Protein AF-0000000084942961 (afdb_homodimer)

Nearest PDB structures (foldseek):
  1xeb-assembly1_A  TM=9.587E-01  e=1.590E-13  Pseudomonas aeruginosa
  5z6n-assembly1_B  TM=9.560E-01  e=3.110E-13  Escherichia coli K-12
  5z6n-assembly1_A  TM=9.598E-01  e=5.066E-13  Escherichia coli K-12
  1xeb-assembly6_F  TM=9.352E-01  e=4.219E-13  Pseudomonas aeruginosa
  3efa-assembly1_A-2  TM=8.332E-01  e=1.877E-10  Lactiplantibacillus plantarum WCFS1

Structure (mmCIF, N/CA/C/O backbone):
data_AF-0000000084942961-model_v1
#
loop_
_entity.id
_entity.type
_entity.pdbx_description
1 polymer 'Acetyltransferase, GNAT family'
#
loop_
_atom_site.group_PDB
_atom_site.id
_atom_site.type_symbol
_atom_site.label_atom_id
_atom_site.label_alt_id
_atom_site.label_comp_id
_atom_site.label_asym_id
_atom_site.label_entity_id
_atom_site.label_seq_id
_atom_site.pdbx_PDB_ins_code
_atom_site.Cartn_x
_atom_site.Cartn_y
_atom_site.Cartn_z
_atom_site.occupancy
_atom_site.B_iso_or_equiv
_atom_site.auth_seq_id
_atom_site.auth_comp_id
_atom_site.auth_asym_id
_atom_site.auth_atom_id
_atom_site.pdbx_PDB_model_num
ATOM 1 N N . MET A 1 1 ? -17.281 -13.547 -5.18 1 91.69 1 MET A N 1
ATOM 2 C CA . MET A 1 1 ? -17.234 -13.281 -6.613 1 91.69 1 MET A CA 1
ATOM 3 C C . MET A 1 1 ? -15.789 -13.289 -7.109 1 91.69 1 MET A C 1
ATOM 5 O O . MET A 1 1 ? -14.898 -12.75 -6.449 1 91.69 1 MET A O 1
ATOM 9 N N . TRP A 1 2 ? -15.523 -13.953 -8.211 1 95.62 2 TRP A N 1
ATOM 10 C CA . TRP A 1 2 ? -14.188 -14.07 -8.797 1 95.62 2 TRP A CA 1
ATOM 11 C C . TRP A 1 2 ? -13.977 -13.031 -9.891 1 95.62 2 TRP A C 1
ATOM 13 O O . TRP A 1 2 ? -14.883 -12.75 -10.68 1 95.62 2 TRP A O 1
ATOM 23 N N . TYR A 1 3 ? -12.836 -12.531 -9.914 1 97.94 3 TYR A N 1
ATOM 24 C CA . TYR A 1 3 ? -12.477 -11.547 -10.93 1 97.94 3 TYR A CA 1
ATOM 25 C C . TYR A 1 3 ? -11.117 -11.867 -11.539 1 97.94 3 TYR A C 1
ATOM 27 O O . TYR A 1 3 ? -10.227 -12.367 -10.852 1 97.94 3 TYR A O 1
ATOM 35 N N . LEU A 1 4 ? -10.961 -11.672 -12.758 1 98.12 4 LEU A N 1
ATOM 36 C CA . LEU A 1 4 ? -9.719 -11.641 -13.516 1 98.12 4 LEU A CA 1
ATOM 37 C C . LEU A 1 4 ? -9.602 -10.352 -14.32 1 98.12 4 LEU A C 1
ATOM 39 O O . LEU A 1 4 ? -10.391 -10.109 -15.234 1 98.12 4 LEU A O 1
ATOM 43 N N . LYS A 1 5 ? -8.633 -9.539 -13.945 1 98.38 5 LYS A N 1
ATOM 44 C CA . LYS A 1 5 ? -8.547 -8.219 -14.578 1 98.38 5 LYS A CA 1
ATOM 45 C C . LYS A 1 5 ? -7.098 -7.828 -14.836 1 98.38 5 LYS A C 1
ATOM 47 O O . LYS A 1 5 ? -6.215 -8.133 -14.031 1 98.38 5 LYS A O 1
ATOM 52 N N . ASN A 1 6 ? -6.895 -7.18 -15.938 1 97.94 6 ASN A N 1
ATOM 53 C CA . ASN A 1 6 ? -5.629 -6.469 -16.094 1 97.94 6 ASN A CA 1
ATOM 54 C C . ASN A 1 6 ? -5.59 -5.199 -15.25 1 97.94 6 ASN A C 1
ATOM 56 O O . ASN A 1 6 ? -6.629 -4.711 -14.812 1 97.94 6 ASN A O 1
ATOM 60 N N . TYR A 1 7 ? -4.406 -4.699 -15.062 1 98.38 7 TYR A N 1
ATOM 61 C CA . TYR A 1 7 ? -4.227 -3.523 -14.219 1 98.38 7 TYR A CA 1
ATOM 62 C C . TYR A 1 7 ? -5.156 -2.396 -14.648 1 98.38 7 TYR A C 1
ATOM 64 O O . TYR A 1 7 ? -5.801 -1.76 -13.812 1 98.38 7 TYR A O 1
ATOM 72 N N . ASP A 1 8 ? -5.273 -2.135 -15.953 1 97.88 8 ASP A N 1
ATOM 73 C CA . ASP A 1 8 ? -6.055 -1.02 -16.484 1 97.88 8 ASP A CA 1
ATOM 74 C C . ASP A 1 8 ? -7.543 -1.217 -16.203 1 97.88 8 ASP A C 1
ATOM 76 O O . ASP A 1 8 ? -8.305 -0.249 -16.172 1 97.88 8 ASP A O 1
ATOM 80 N N . GLU A 1 9 ? -7.965 -2.453 -16 1 98.44 9 GLU A N 1
ATOM 81 C CA . GLU A 1 9 ? -9.375 -2.779 -15.789 1 98.44 9 GLU A CA 1
ATOM 82 C C . GLU A 1 9 ? -9.75 -2.648 -14.312 1 98.44 9 GLU A C 1
ATOM 84 O O . GLU A 1 9 ? -10.938 -2.627 -13.977 1 98.44 9 GLU A O 1
ATOM 89 N N . LEU A 1 10 ? -8.758 -2.65 -13.438 1 98.56 10 LEU A N 1
ATOM 90 C CA . LEU A 1 10 ? -9.047 -2.523 -12.016 1 98.56 10 LEU A CA 1
ATOM 91 C C . LEU A 1 10 ? -9.617 -1.147 -11.695 1 98.56 10 LEU A C 1
ATOM 93 O O . LEU A 1 10 ? -9.133 -0.134 -12.203 1 98.56 10 LEU A O 1
ATOM 97 N N . THR A 1 11 ? -10.617 -1.133 -10.953 1 97.81 11 THR A N 1
ATOM 98 C CA . THR A 1 11 ? -11.102 0.129 -10.406 1 97.81 11 THR A CA 1
ATOM 99 C C . THR A 1 11 ? -10.234 0.59 -9.242 1 97.81 11 THR A C 1
ATOM 101 O O . THR A 1 11 ? -9.438 -0.185 -8.711 1 97.81 11 THR A O 1
ATOM 104 N N . LYS A 1 12 ? -10.359 1.797 -8.859 1 98 12 LYS A N 1
ATOM 105 C CA . LYS A 1 12 ? -9.656 2.33 -7.691 1 98 12 LYS A CA 1
ATOM 106 C C . LYS A 1 12 ? -9.984 1.525 -6.438 1 98 12 LYS A C 1
ATOM 108 O O . LYS A 1 12 ? -9.094 1.173 -5.668 1 98 12 LYS A O 1
ATOM 113 N N . GLU A 1 13 ? -11.258 1.204 -6.27 1 97.25 13 GLU A N 1
ATOM 114 C CA . GLU A 1 13 ? -11.695 0.464 -5.086 1 97.25 13 GLU A CA 1
ATOM 115 C C . GLU A 1 13 ? -11.078 -0.933 -5.055 1 97.25 13 GLU A C 1
ATOM 117 O O . GLU A 1 13 ? -10.695 -1.423 -3.99 1 97.25 13 GLU A O 1
ATOM 122 N N . GLU A 1 14 ? -10.977 -1.496 -6.16 1 98 14 GLU A N 1
ATOM 123 C CA . GLU A 1 14 ? -10.43 -2.846 -6.242 1 98 14 GLU A CA 1
ATOM 124 C C . GLU A 1 14 ? -8.938 -2.852 -5.926 1 98 14 GLU A C 1
ATOM 126 O O . GLU A 1 14 ? -8.461 -3.688 -5.156 1 98 14 GLU A O 1
ATOM 131 N N . ILE A 1 15 ? -8.188 -1.927 -6.527 1 98.38 15 ILE A N 1
ATOM 132 C CA . ILE A 1 15 ? -6.746 -1.935 -6.324 1 98.38 15 ILE A CA 1
ATOM 133 C C . ILE A 1 15 ? -6.426 -1.533 -4.887 1 98.38 15 ILE A C 1
ATOM 135 O O . ILE A 1 15 ? -5.477 -2.045 -4.289 1 98.38 15 ILE A O 1
ATOM 139 N N . VAL A 1 16 ? -7.203 -0.687 -4.301 1 98.31 16 VAL A N 1
ATOM 140 C CA . VAL A 1 16 ? -7.02 -0.312 -2.9 1 98.31 16 VAL A CA 1
ATOM 141 C C . VAL A 1 16 ? -7.266 -1.522 -2.004 1 98.31 16 VAL A C 1
ATOM 143 O O . VAL A 1 16 ? -6.5 -1.779 -1.071 1 98.31 16 VAL A O 1
ATOM 146 N N . ALA A 1 17 ? -8.336 -2.246 -2.277 1 98.12 17 ALA A N 1
ATOM 147 C CA . ALA A 1 17 ? -8.633 -3.449 -1.507 1 98.12 17 ALA A CA 1
ATOM 148 C C . ALA A 1 17 ? -7.512 -4.473 -1.631 1 98.12 17 ALA A C 1
ATOM 150 O O . ALA A 1 17 ? -7.137 -5.117 -0.646 1 98.12 17 ALA A O 1
ATOM 151 N N . ILE A 1 18 ? -7 -4.613 -2.811 1 98.62 18 ILE A N 1
ATOM 152 C CA . ILE A 1 18 ? -5.914 -5.551 -3.074 1 98.62 18 ILE A CA 1
ATOM 153 C C . ILE A 1 18 ? -4.672 -5.137 -2.295 1 98.62 18 ILE A C 1
ATOM 155 O O . ILE A 1 18 ? -4.055 -5.957 -1.611 1 98.62 18 ILE A O 1
ATOM 159 N N . TYR A 1 19 ? -4.309 -3.877 -2.348 1 98.62 19 TYR A N 1
ATOM 160 C CA . TYR A 1 19 ? -3.125 -3.385 -1.654 1 98.62 19 TYR A CA 1
ATOM 161 C C . TYR A 1 19 ? -3.291 -3.5 -0.144 1 98.62 19 TYR A C 1
ATOM 163 O O . TYR A 1 19 ? -2.338 -3.828 0.569 1 98.62 19 TYR A O 1
ATOM 171 N N . LYS A 1 20 ? -4.492 -3.186 0.345 1 98.12 20 LYS A N 1
ATOM 172 C CA . LYS A 1 20 ? -4.762 -3.359 1.769 1 98.12 20 LYS A CA 1
ATOM 173 C C . LYS A 1 20 ? -4.512 -4.801 2.205 1 98.12 20 LYS A C 1
ATOM 175 O O . LYS A 1 20 ? -3.865 -5.039 3.227 1 98.12 20 LYS A O 1
ATOM 180 N N . ALA A 1 21 ? -4.984 -5.73 1.468 1 98.19 21 ALA A N 1
ATOM 181 C CA . ALA A 1 21 ? -4.812 -7.148 1.77 1 98.19 21 ALA A CA 1
ATOM 182 C C . ALA A 1 21 ? -3.344 -7.551 1.69 1 98.19 21 ALA A C 1
ATOM 184 O O . ALA A 1 21 ? -2.855 -8.312 2.527 1 98.19 21 ALA A O 1
ATOM 185 N N . ARG A 1 22 ? -2.643 -7.078 0.674 1 98.44 22 ARG A N 1
ATOM 186 C CA . ARG A 1 22 ? -1.236 -7.43 0.496 1 98.44 22 ARG A CA 1
ATOM 187 C C . ARG A 1 22 ? -0.389 -6.891 1.645 1 98.44 22 ARG A C 1
ATOM 189 O O . ARG A 1 22 ? 0.502 -7.582 2.141 1 98.44 22 ARG A O 1
ATOM 196 N N . ILE A 1 23 ? -0.647 -5.648 2.025 1 98.38 23 ILE A N 1
ATOM 197 C CA . ILE A 1 23 ? 0.089 -5.078 3.148 1 98.38 23 ILE A CA 1
ATOM 198 C C . ILE A 1 23 ? -0.189 -5.883 4.414 1 98.38 23 ILE A C 1
ATOM 200 O O . ILE A 1 23 ? 0.729 -6.184 5.18 1 98.38 23 ILE A O 1
ATOM 204 N N . GLU A 1 24 ? -1.408 -6.195 4.66 1 97.88 24 GLU A N 1
ATOM 205 C CA . GLU A 1 24 ? -1.793 -6.961 5.84 1 97.88 24 GLU A CA 1
ATOM 206 C C . GLU A 1 24 ? -1.066 -8.305 5.891 1 97.88 24 GLU A C 1
ATOM 208 O O . GLU A 1 24 ? -0.589 -8.719 6.949 1 97.88 24 GLU A O 1
ATOM 213 N N . ILE A 1 25 ? -0.946 -8.945 4.797 1 96.94 25 ILE A N 1
ATOM 214 C CA . ILE A 1 25 ? -0.44 -10.312 4.766 1 96.94 25 ILE A CA 1
ATOM 215 C C . ILE A 1 25 ? 1.082 -10.297 4.648 1 96.94 25 ILE A C 1
ATOM 217 O O . ILE A 1 25 ? 1.778 -10.961 5.422 1 96.94 25 ILE A O 1
ATOM 221 N N . PHE A 1 26 ? 1.647 -9.516 3.713 1 95.88 26 PHE A N 1
ATOM 222 C CA . PHE A 1 26 ? 3.053 -9.648 3.348 1 95.88 26 PHE A CA 1
ATOM 223 C C . PHE A 1 26 ? 3.922 -8.727 4.199 1 95.88 26 PHE A C 1
ATOM 225 O O . PHE A 1 26 ? 5.102 -9.008 4.422 1 95.88 26 PHE A O 1
ATOM 232 N N . ILE A 1 27 ? 3.387 -7.637 4.707 1 97.06 27 ILE A N 1
ATOM 233 C CA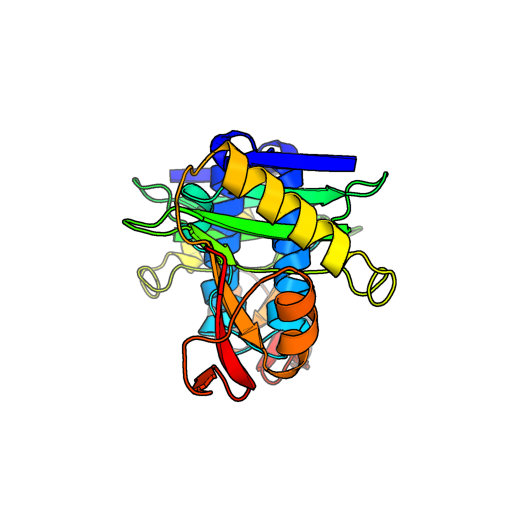 . ILE A 1 27 ? 4.156 -6.715 5.535 1 97.06 27 ILE A CA 1
ATOM 234 C C . ILE A 1 27 ? 3.871 -6.988 7.012 1 97.06 27 ILE A C 1
ATOM 236 O O . ILE A 1 27 ? 4.746 -7.465 7.738 1 97.06 27 ILE A O 1
ATOM 240 N N . VAL A 1 28 ? 2.58 -6.883 7.402 1 97.12 28 VAL A N 1
ATOM 241 C CA . VAL A 1 28 ? 2.211 -7.023 8.805 1 97.12 28 VAL A CA 1
ATOM 242 C C . VAL A 1 28 ? 2.279 -8.492 9.211 1 97.12 28 VAL A C 1
ATOM 244 O O . VAL A 1 28 ? 2.965 -8.844 10.172 1 97.12 28 VAL A O 1
ATOM 247 N N . GLY A 1 29 ? 1.612 -9.289 8.484 1 95.62 29 GLY A N 1
ATOM 248 C CA . GLY A 1 29 ? 1.505 -10.703 8.82 1 95.62 29 GLY A CA 1
ATOM 249 C C . GLY A 1 29 ? 2.84 -11.422 8.812 1 95.62 29 GLY A C 1
ATOM 250 O O . GLY A 1 29 ? 3.078 -12.312 9.625 1 95.62 29 GLY A O 1
ATOM 251 N N . GLN A 1 30 ? 3.779 -11.055 7.902 1 92.88 30 GLN A N 1
ATOM 252 C CA . GLN A 1 30 ? 5.07 -11.719 7.754 1 92.88 30 GLN A CA 1
ATOM 253 C C . GLN A 1 30 ? 6.168 -10.953 8.492 1 92.88 30 GLN A C 1
ATOM 255 O O . GLN A 1 30 ? 7.324 -11.383 8.508 1 92.88 30 GLN A O 1
ATOM 260 N N . ASP A 1 31 ? 5.785 -9.828 9.094 1 94.31 31 ASP A N 1
ATOM 261 C CA . ASP A 1 31 ? 6.711 -8.992 9.859 1 94.31 31 ASP A CA 1
ATOM 262 C C . ASP A 1 31 ? 7.906 -8.578 9.008 1 94.31 31 ASP A C 1
ATOM 264 O O . ASP A 1 31 ? 9.055 -8.781 9.398 1 94.31 31 ASP A O 1
ATOM 268 N N . LEU A 1 32 ? 7.629 -8.086 7.797 1 94.81 32 LEU A N 1
ATOM 269 C CA . LEU A 1 32 ? 8.633 -7.59 6.859 1 94.81 32 LEU A CA 1
ATOM 270 C C . LEU A 1 32 ? 8.383 -6.125 6.516 1 94.81 32 LEU A C 1
ATOM 272 O O . LEU A 1 32 ? 7.328 -5.578 6.848 1 94.81 32 LEU A O 1
ATOM 276 N N . ASN A 1 33 ? 9.297 -5.398 5.93 1 96 33 ASN A N 1
ATOM 277 C CA . ASN A 1 33 ? 9.148 -3.98 5.625 1 96 33 ASN A CA 1
ATOM 278 C C . ASN A 1 33 ? 9.805 -3.617 4.293 1 96 33 ASN A C 1
ATOM 280 O O . ASN A 1 33 ? 10.57 -2.658 4.215 1 96 33 ASN A O 1
ATOM 284 N N . TYR A 1 34 ? 9.492 -4.191 3.33 1 95.69 34 TYR A N 1
ATOM 285 C CA . TYR A 1 34 ? 10.023 -3.922 1.998 1 95.69 34 TYR A CA 1
ATOM 286 C C . TYR A 1 34 ? 9.008 -3.154 1.156 1 95.69 34 TYR A C 1
ATOM 288 O O . TYR A 1 34 ? 7.875 -2.939 1.583 1 95.69 34 TYR A O 1
ATOM 296 N N . GLN A 1 35 ? 9.469 -2.678 0.083 1 97.56 35 GLN A N 1
ATOM 297 C CA . GLN A 1 35 ? 8.609 -1.92 -0.821 1 97.56 35 GLN A CA 1
ATOM 298 C C . GLN A 1 35 ? 7.551 -2.818 -1.453 1 97.56 35 GLN A C 1
ATOM 300 O O . GLN A 1 35 ? 7.77 -3.389 -2.523 1 97.56 35 GLN A O 1
ATOM 305 N N . GLU A 1 36 ? 6.555 -2.773 -0.707 1 96.44 36 GLU A N 1
ATOM 306 C CA . GLU A 1 36 ? 5.383 -3.4 -1.314 1 96.44 36 GLU A CA 1
ATOM 307 C C . GLU A 1 36 ? 4.719 -2.469 -2.324 1 96.44 36 GLU A C 1
ATOM 309 O O . GLU A 1 36 ? 4.965 -1.262 -2.316 1 96.44 36 GLU A O 1
ATOM 314 N N . ILE A 1 37 ? 3.941 -2.762 -3.338 1 96.75 37 ILE A N 1
ATOM 315 C CA . ILE A 1 37 ? 3.35 -2.072 -4.48 1 96.75 37 ILE A CA 1
ATOM 316 C C . ILE A 1 37 ? 4.438 -1.734 -5.5 1 96.75 37 ILE A C 1
ATOM 318 O O . ILE A 1 37 ? 5.293 -0.886 -5.242 1 96.75 37 ILE A O 1
ATOM 322 N N . ASP A 1 38 ? 4.496 -2.344 -6.484 1 96.19 38 ASP A N 1
ATOM 323 C CA . ASP A 1 38 ? 5.535 -2.168 -7.496 1 96.19 38 ASP A CA 1
ATOM 324 C C . ASP A 1 38 ? 4.934 -2.127 -8.898 1 96.19 38 ASP A C 1
ATOM 326 O O . ASP A 1 38 ? 3.725 -2.301 -9.07 1 96.19 38 ASP A O 1
ATOM 330 N N . ASP A 1 39 ? 5.734 -1.85 -9.828 1 95.88 39 ASP A N 1
ATOM 331 C CA . ASP A 1 39 ? 5.246 -1.628 -11.18 1 95.88 39 ASP A CA 1
ATOM 332 C C . ASP A 1 39 ? 4.93 -2.951 -11.875 1 95.88 39 ASP A C 1
ATOM 334 O O . ASP A 1 39 ? 4.348 -2.965 -12.961 1 95.88 39 ASP A O 1
ATOM 338 N N . THR A 1 40 ? 5.297 -4.105 -11.258 1 97.56 40 THR A N 1
ATOM 339 C CA . THR A 1 40 ? 4.902 -5.402 -11.797 1 97.56 40 THR A CA 1
ATOM 340 C C . THR A 1 40 ? 3.383 -5.516 -11.875 1 97.56 40 THR A C 1
ATOM 342 O O . THR A 1 40 ? 2.854 -6.227 -12.734 1 97.56 40 THR A O 1
ATOM 345 N N . ASP A 1 41 ? 2.715 -4.793 -11.016 1 98.19 41 ASP A N 1
ATOM 346 C CA . ASP A 1 41 ? 1.255 -4.793 -11.016 1 98.19 41 ASP A CA 1
ATOM 347 C C . ASP A 1 41 ? 0.705 -4.355 -12.367 1 98.19 41 ASP A C 1
ATOM 349 O O . ASP A 1 41 ? -0.329 -4.855 -12.812 1 98.19 41 ASP A O 1
ATOM 353 N N . LYS A 1 42 ? 1.423 -3.445 -13.023 1 97.75 42 LYS A N 1
ATOM 354 C CA . LYS A 1 42 ? 0.938 -2.865 -14.273 1 97.75 42 LYS A CA 1
ATOM 355 C C . LYS A 1 42 ? 1.011 -3.877 -15.414 1 97.75 42 LYS A C 1
ATOM 357 O O . LYS A 1 42 ? 0.298 -3.748 -16.422 1 97.75 42 LYS A O 1
ATOM 362 N N . LYS A 1 43 ? 1.844 -4.875 -15.336 1 97.19 43 LYS A N 1
ATOM 363 C CA . LYS A 1 43 ? 2.006 -5.859 -16.406 1 97.19 43 LYS A CA 1
ATOM 364 C C . LYS A 1 43 ? 1.357 -7.188 -16.031 1 97.19 43 LYS A C 1
ATOM 366 O O . LYS A 1 43 ? 1.426 -8.156 -16.781 1 97.19 43 LYS A O 1
ATOM 371 N N . SER A 1 44 ? 0.772 -7.242 -14.859 1 98 44 SER A N 1
ATOM 372 C CA . SER A 1 44 ? 0.208 -8.484 -14.344 1 98 44 SER A CA 1
ATOM 373 C C . SER A 1 44 ? -1.286 -8.578 -14.641 1 98 44 SER A C 1
ATOM 375 O O . SER A 1 44 ? -1.955 -7.555 -14.805 1 98 44 SER A O 1
ATOM 377 N N . ARG A 1 45 ? -1.722 -9.773 -14.734 1 97.62 45 ARG A N 1
ATOM 378 C CA . ARG A 1 45 ? -3.143 -10.039 -14.539 1 97.62 45 ARG A CA 1
ATOM 379 C C . ARG A 1 45 ? -3.445 -10.336 -13.07 1 97.62 45 ARG A C 1
ATOM 381 O O . ARG A 1 45 ? -2.664 -11.008 -12.391 1 97.62 45 ARG A O 1
ATOM 388 N N . HIS A 1 46 ? -4.5 -9.82 -12.609 1 98.75 46 HIS A N 1
ATOM 389 C CA . HIS A 1 46 ? -4.891 -9.945 -11.211 1 98.75 46 HIS A CA 1
ATOM 390 C C . HIS A 1 46 ? -6.098 -10.859 -11.055 1 98.75 46 HIS A C 1
ATOM 392 O O . HIS A 1 46 ? -7.168 -10.578 -11.602 1 98.75 46 HIS A O 1
ATOM 398 N N . LEU A 1 47 ? -5.922 -11.953 -10.422 1 98.69 47 LEU A N 1
ATOM 399 C CA . LEU A 1 47 ? -6.977 -12.898 -10.078 1 98.69 47 LEU A CA 1
ATOM 400 C C . LEU A 1 47 ? -7.352 -12.789 -8.609 1 98.69 47 LEU A C 1
ATOM 402 O O . LEU A 1 47 ? -6.492 -12.914 -7.73 1 98.69 47 LEU A O 1
ATOM 406 N N . PHE A 1 48 ? -8.609 -12.461 -8.359 1 98.75 48 PHE A N 1
ATOM 407 C CA . PHE A 1 48 ? -8.969 -12.266 -6.961 1 98.75 48 PHE A CA 1
ATOM 408 C C . PHE A 1 48 ? -10.445 -12.57 -6.734 1 98.75 48 PHE A C 1
ATOM 410 O O . PHE A 1 48 ? -11.234 -12.594 -7.684 1 98.75 48 PHE A O 1
ATOM 417 N N . GLU A 1 49 ? -10.695 -12.961 -5.539 1 98.31 49 GLU A N 1
ATOM 418 C CA . GLU A 1 49 ? -12.047 -13.172 -5.027 1 98.31 49 GLU A CA 1
ATOM 419 C C . GLU A 1 49 ? -12.406 -12.133 -3.975 1 98.31 49 GLU A C 1
ATOM 421 O O . GLU A 1 49 ? -11.602 -11.828 -3.09 1 98.31 49 GLU A O 1
ATOM 426 N N . MET A 1 50 ? -13.562 -11.562 -4.094 1 97.88 50 MET A N 1
ATOM 427 C CA . MET A 1 50 ? -14.039 -10.602 -3.102 1 97.88 50 MET A CA 1
ATOM 428 C C . MET A 1 50 ? -15.375 -11.039 -2.518 1 97.88 50 MET A C 1
ATOM 430 O O . MET A 1 50 ? -16.156 -11.719 -3.186 1 97.88 50 MET A O 1
ATOM 434 N N . ASN A 1 51 ? -15.578 -10.656 -1.293 1 96.88 51 ASN A N 1
ATOM 435 C CA . ASN A 1 51 ? -16.875 -10.914 -0.686 1 96.88 51 ASN A CA 1
ATOM 436 C C . ASN A 1 51 ? -17.875 -9.805 -1.001 1 96.88 51 ASN A C 1
ATOM 438 O O . ASN A 1 51 ? -17.594 -8.922 -1.816 1 96.88 51 ASN A O 1
ATOM 442 N N . ASP A 1 52 ? -19 -9.789 -0.321 1 94.44 52 ASP A N 1
ATOM 443 C CA . ASP A 1 52 ? -20.125 -8.914 -0.663 1 94.44 52 ASP A CA 1
ATOM 444 C C . ASP A 1 52 ? -19.828 -7.469 -0.251 1 94.44 52 ASP A C 1
ATOM 446 O O . ASP A 1 52 ? -20.453 -6.539 -0.762 1 94.44 52 ASP A O 1
ATOM 450 N N . VAL A 1 53 ? -18.906 -7.289 0.634 1 92.69 53 VAL A N 1
ATOM 451 C CA . VAL A 1 53 ? -18.609 -5.938 1.086 1 92.69 53 VAL A CA 1
ATOM 452 C C . VAL A 1 53 ? -17.281 -5.473 0.485 1 92.69 53 VAL A C 1
ATOM 454 O O . VAL A 1 53 ? -16.594 -4.621 1.055 1 92.69 53 VAL A O 1
ATOM 457 N N . HIS A 1 54 ? -16.781 -6.195 -0.537 1 92.44 54 HIS A N 1
ATOM 458 C CA . HIS A 1 54 ? -15.656 -5.805 -1.374 1 92.44 54 HIS A CA 1
ATOM 459 C C . HIS A 1 54 ? -14.336 -5.957 -0.626 1 92.44 54 HIS A C 1
ATOM 461 O O . HIS A 1 54 ? -13.438 -5.125 -0.767 1 92.44 54 HIS A O 1
ATOM 467 N N . GLU A 1 55 ? -14.312 -6.859 0.227 1 95.88 55 GLU A N 1
ATOM 468 C CA . GLU A 1 55 ? -13.047 -7.273 0.828 1 95.88 55 GLU A CA 1
ATOM 469 C C . GLU A 1 55 ? -12.414 -8.422 0.053 1 95.88 55 GLU A C 1
ATOM 471 O O . GLU A 1 55 ? -13.117 -9.328 -0.404 1 95.88 55 GLU A O 1
ATOM 476 N N . VAL A 1 56 ? -11.188 -8.398 -0.047 1 98.25 56 VAL A N 1
ATOM 477 C CA . VAL A 1 56 ? -10.477 -9.43 -0.789 1 98.25 56 VAL A CA 1
ATOM 478 C C . VAL A 1 56 ? -10.414 -10.711 0.045 1 98.25 56 VAL A C 1
ATOM 480 O O . VAL A 1 56 ? -9.93 -10.695 1.18 1 98.25 56 VAL A O 1
ATOM 483 N N . ILE A 1 57 ? -10.891 -11.766 -0.484 1 98.25 57 ILE A N 1
ATOM 484 C CA . ILE A 1 57 ? -10.828 -13.078 0.138 1 98.25 57 ILE A CA 1
ATOM 485 C C . ILE A 1 57 ? -9.539 -13.781 -0.263 1 98.25 57 ILE A C 1
ATOM 487 O O . ILE A 1 57 ? -8.844 -14.352 0.583 1 98.25 57 ILE A O 1
ATOM 491 N N . SER A 1 58 ? -9.211 -13.727 -1.491 1 98.69 58 SER A N 1
ATOM 492 C CA . SER A 1 58 ? -7.992 -14.32 -2.041 1 98.69 58 SER A CA 1
ATOM 493 C C . SER A 1 58 ? -7.5 -13.547 -3.256 1 98.69 58 SER A C 1
ATOM 495 O O . SER A 1 58 ? -8.266 -12.812 -3.887 1 98.69 58 SER A O 1
ATOM 497 N N . TYR A 1 59 ? -6.281 -13.648 -3.49 1 98.81 59 TYR A N 1
ATOM 498 C CA . TYR A 1 59 ? -5.672 -12.844 -4.543 1 98.81 59 TYR A CA 1
ATOM 499 C C . TYR A 1 59 ? -4.359 -13.461 -5.012 1 98.81 59 TYR A C 1
ATOM 501 O O . TYR A 1 59 ? -3.646 -14.086 -4.227 1 98.81 59 TYR A O 1
ATOM 509 N N . LEU A 1 60 ? -3.992 -13.32 -6.289 1 98.56 60 LEU A N 1
ATOM 510 C CA . LEU A 1 60 ? -2.635 -13.523 -6.781 1 98.56 60 LEU A CA 1
ATOM 511 C C . LEU A 1 60 ? -2.406 -12.75 -8.078 1 98.56 60 LEU A C 1
ATOM 513 O O . LEU A 1 60 ? -3.363 -12.32 -8.727 1 98.56 60 LEU A O 1
ATOM 517 N N . ARG A 1 61 ? -1.163 -12.516 -8.438 1 98.5 61 ARG A N 1
ATOM 518 C CA . ARG A 1 61 ? -0.754 -11.953 -9.727 1 98.5 61 ARG A CA 1
ATOM 519 C C . ARG A 1 61 ? -0.362 -13.062 -10.703 1 98.5 61 ARG A C 1
ATOM 521 O O . ARG A 1 61 ? 0.286 -14.031 -10.32 1 98.5 61 ARG A O 1
ATOM 528 N N . ILE A 1 62 ? -0.789 -12.938 -11.859 1 97.94 62 ILE A N 1
ATOM 529 C CA . ILE A 1 62 ? -0.268 -13.688 -13 1 97.94 62 ILE A CA 1
ATOM 530 C C . ILE A 1 62 ? 0.641 -12.789 -13.836 1 97.94 62 ILE A C 1
ATOM 532 O O . ILE A 1 62 ? 0.168 -11.867 -14.5 1 97.94 62 ILE A O 1
ATOM 536 N N . ILE A 1 63 ? 1.93 -13.055 -13.805 1 97.75 63 ILE A N 1
ATOM 537 C CA . ILE A 1 63 ? 2.938 -12.172 -14.383 1 97.75 63 ILE A CA 1
ATOM 538 C C . ILE A 1 63 ? 3.527 -12.812 -15.641 1 97.75 63 ILE A C 1
ATOM 540 O O . ILE A 1 63 ? 4.273 -13.789 -15.547 1 97.75 63 ILE A O 1
ATOM 544 N N . PRO A 1 64 ? 3.199 -12.25 -16.766 1 95.69 64 PRO A N 1
ATOM 545 C CA . PRO A 1 64 ? 3.834 -12.766 -17.984 1 95.69 64 PRO A CA 1
ATOM 546 C C . PRO A 1 64 ? 5.32 -12.438 -18.062 1 95.69 64 PRO A C 1
ATOM 548 O O . PRO A 1 64 ? 5.711 -11.289 -17.828 1 95.69 64 PRO A O 1
ATOM 551 N N . GLU A 1 65 ? 6.066 -13.406 -18.266 1 93.69 65 GLU A N 1
ATOM 552 C CA . GLU A 1 65 ? 7.496 -13.25 -18.516 1 93.69 65 GLU A CA 1
ATOM 553 C C . GLU A 1 65 ? 7.867 -13.742 -19.906 1 93.69 65 GLU A C 1
ATOM 555 O O . GLU A 1 65 ? 6.988 -14.039 -20.719 1 93.69 65 GLU A O 1
ATOM 560 N N . LYS A 1 66 ? 9.156 -13.633 -20.297 1 87.81 66 LYS A N 1
ATOM 561 C CA . LYS A 1 66 ? 9.594 -13.961 -21.656 1 87.81 66 LYS A CA 1
ATOM 562 C C . LYS A 1 66 ? 9.234 -15.398 -22.016 1 87.81 66 LYS A C 1
ATOM 564 O O . LYS A 1 66 ? 8.594 -15.641 -23.047 1 87.81 66 LYS A O 1
ATOM 569 N N . ASP A 1 67 ? 9.531 -16.406 -21.234 1 88.25 67 ASP A N 1
ATOM 570 C CA . ASP A 1 67 ? 9.352 -17.797 -21.609 1 88.25 67 ASP A CA 1
ATOM 571 C C . ASP A 1 67 ? 8.516 -18.547 -20.578 1 88.25 67 ASP A C 1
ATOM 573 O O . ASP A 1 67 ? 8.453 -19.781 -20.594 1 88.25 67 ASP A O 1
ATOM 577 N N . LYS A 1 68 ? 7.898 -17.734 -19.719 1 95.31 68 LYS A N 1
ATOM 578 C CA . LYS A 1 68 ? 7.102 -18.375 -18.688 1 95.31 68 LYS A CA 1
ATOM 579 C C . LYS A 1 68 ? 6.102 -17.391 -18.078 1 95.31 68 LYS A C 1
ATOM 581 O O . LYS A 1 68 ? 6.086 -16.219 -18.422 1 95.31 68 LYS A O 1
ATOM 586 N N . VAL A 1 69 ? 5.27 -17.906 -17.312 1 96.62 69 VAL A N 1
ATOM 587 C CA . VAL A 1 69 ? 4.336 -17.125 -16.5 1 96.62 69 VAL A CA 1
ATOM 588 C C . VAL A 1 69 ? 4.59 -17.406 -15.023 1 96.62 69 VAL A C 1
ATOM 590 O O . VAL A 1 69 ? 4.789 -18.547 -14.617 1 96.62 69 VAL A O 1
ATOM 593 N N . ARG A 1 70 ? 4.633 -16.375 -14.258 1 97.12 70 ARG A N 1
ATOM 594 C CA . ARG A 1 70 ? 4.906 -16.5 -12.836 1 97.12 70 ARG A CA 1
ATOM 595 C C . ARG A 1 70 ? 3.697 -16.094 -12 1 97.12 70 ARG A C 1
ATOM 597 O O . ARG A 1 70 ? 3.061 -15.078 -12.281 1 97.12 70 ARG A O 1
ATOM 604 N N . LEU A 1 71 ? 3.371 -16.953 -11.086 1 97.44 71 LEU A N 1
ATOM 605 C CA . LEU A 1 71 ? 2.373 -16.594 -10.086 1 97.44 71 LEU A CA 1
ATOM 606 C C . LEU A 1 71 ? 3.029 -15.938 -8.883 1 97.44 71 LEU A C 1
ATOM 608 O O . LEU A 1 71 ? 4.055 -16.422 -8.391 1 97.44 71 LEU A O 1
ATOM 612 N N . GLY A 1 72 ? 2.498 -14.812 -8.516 1 96.94 72 GLY A N 1
ATOM 613 C CA . GLY A 1 72 ? 3.078 -14.109 -7.383 1 96.94 72 GLY A CA 1
ATOM 614 C C . GLY A 1 72 ? 2.039 -13.461 -6.484 1 96.94 72 GLY A C 1
ATOM 615 O O . GLY A 1 72 ? 0.872 -13.344 -6.863 1 96.94 72 GLY A O 1
ATOM 616 N N . ARG A 1 73 ? 2.525 -13.164 -5.25 1 97.5 73 ARG A N 1
ATOM 617 C CA . ARG A 1 73 ? 1.71 -12.477 -4.25 1 97.5 73 ARG A CA 1
ATOM 618 C C . ARG A 1 73 ? 0.429 -13.258 -3.963 1 97.5 73 ARG A C 1
ATOM 620 O O . ARG A 1 73 ? -0.663 -12.688 -3.963 1 97.5 73 ARG A O 1
ATOM 627 N N . VAL A 1 74 ? 0.611 -14.523 -3.871 1 97.19 74 VAL A N 1
ATOM 628 C CA . VAL A 1 74 ? -0.514 -15.391 -3.547 1 97.19 74 VAL A CA 1
ATOM 629 C C . VAL A 1 74 ? -0.924 -15.188 -2.09 1 97.19 74 VAL A C 1
ATOM 631 O O . VAL A 1 74 ? -0.12 -15.391 -1.178 1 97.19 74 VAL A O 1
ATOM 634 N N . LEU A 1 75 ? -2.215 -14.789 -1.915 1 97.5 75 LEU A N 1
ATOM 635 C CA . LEU A 1 75 ? -2.629 -14.57 -0.533 1 97.5 75 LEU A CA 1
ATOM 636 C C . LEU A 1 75 ? -4.078 -15 -0.323 1 97.5 75 LEU A C 1
ATOM 638 O O . LEU A 1 75 ? -4.867 -15.016 -1.271 1 97.5 75 LEU A O 1
ATOM 642 N N . ILE A 1 76 ? -4.344 -15.43 0.836 1 97.44 76 ILE A N 1
ATOM 643 C CA . ILE A 1 76 ? -5.684 -15.688 1.355 1 97.44 76 ILE A CA 1
ATOM 644 C C . ILE A 1 76 ? -5.902 -14.891 2.637 1 97.44 76 ILE A C 1
ATOM 646 O O . ILE A 1 76 ? -5.082 -14.945 3.559 1 97.44 76 ILE A O 1
ATOM 650 N N . ASP A 1 77 ? -6.977 -14.125 2.637 1 97.19 77 ASP A N 1
ATOM 651 C CA . ASP A 1 77 ? -7.324 -13.398 3.857 1 97.19 77 ASP A CA 1
ATOM 652 C C . ASP A 1 77 ? -7.32 -14.328 5.066 1 97.19 77 ASP A C 1
ATOM 654 O O . ASP A 1 77 ? -7.805 -15.461 4.988 1 97.19 77 ASP A O 1
ATOM 658 N N . LYS A 1 78 ? -6.848 -13.844 6.152 1 95.25 78 LYS A N 1
ATOM 659 C CA . LYS A 1 78 ? -6.668 -14.641 7.363 1 95.25 78 LYS A CA 1
ATOM 660 C C . LYS A 1 78 ? -7.984 -15.281 7.801 1 95.25 78 LYS A C 1
ATOM 662 O O . LYS A 1 78 ? -8.008 -16.422 8.25 1 95.25 78 LYS A O 1
ATOM 667 N N . ARG A 1 79 ? -9.102 -14.555 7.617 1 95.44 79 ARG A N 1
ATOM 668 C CA . ARG A 1 79 ? -10.422 -15.016 8.039 1 95.44 79 ARG A CA 1
ATOM 669 C C . ARG A 1 79 ? -10.875 -16.219 7.203 1 95.44 79 ARG A C 1
ATOM 671 O O . ARG A 1 79 ? -11.797 -16.938 7.594 1 95.44 79 ARG A O 1
ATOM 678 N N . TYR A 1 80 ? -10.188 -16.438 6.145 1 95.5 80 TYR A N 1
ATOM 679 C CA . TYR A 1 80 ? -10.648 -17.453 5.207 1 95.5 80 TYR A CA 1
ATOM 680 C C . TYR A 1 80 ? -9.594 -18.531 5.016 1 95.5 80 TYR A C 1
ATOM 682 O O . TYR A 1 80 ? -9.711 -19.375 4.121 1 95.5 80 TYR A O 1
ATOM 690 N N . GLN A 1 81 ? -8.531 -18.5 5.781 1 93.44 81 GLN A N 1
ATOM 691 C CA . GLN A 1 81 ? -7.48 -19.5 5.68 1 93.44 81 GLN A CA 1
ATOM 692 C C . GLN A 1 81 ? -7.93 -20.828 6.266 1 93.44 81 GLN A C 1
ATOM 694 O O . GLN A 1 81 ? -8.773 -20.875 7.168 1 93.44 81 GLN A O 1
ATOM 699 N N . GLY A 1 82 ? -7.414 -21.875 5.656 1 91.62 82 GLY A N 1
ATOM 700 C CA . GLY A 1 82 ? -7.758 -23.203 6.141 1 91.62 82 GLY A CA 1
ATOM 701 C C . GLY A 1 82 ? -9.109 -23.688 5.652 1 91.62 82 GLY A C 1
ATOM 702 O O . GLY A 1 82 ? -9.672 -24.641 6.211 1 91.62 82 GLY A O 1
ATOM 703 N N . GLN A 1 83 ? -9.656 -23.062 4.656 1 94.31 83 GLN A N 1
ATOM 704 C CA . GLN A 1 83 ? -10.992 -23.375 4.152 1 94.31 83 GLN A CA 1
ATOM 705 C C . GLN A 1 83 ? -10.93 -23.812 2.691 1 94.31 83 GLN A C 1
ATOM 707 O O . GLN A 1 83 ? -11.953 -23.797 1.996 1 94.31 83 GLN A O 1
ATOM 712 N N . GLY A 1 84 ? -9.727 -24.031 2.26 1 93.94 84 GLY A N 1
ATOM 713 C CA . GLY A 1 84 ? -9.586 -24.531 0.898 1 93.94 84 GLY A CA 1
ATOM 714 C C . GLY A 1 84 ? -9.523 -23.422 -0.135 1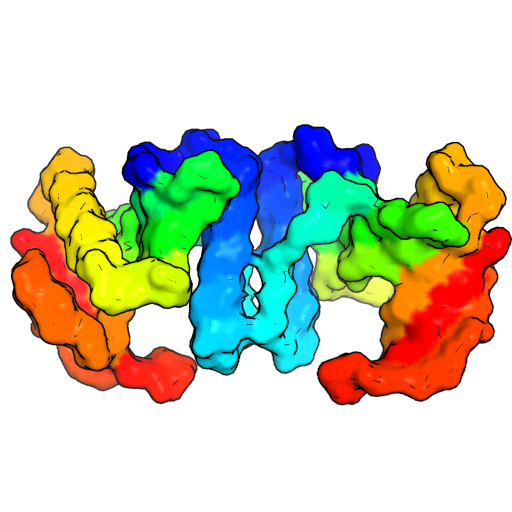 93.94 84 GLY A C 1
ATOM 715 O O . GLY A 1 84 ? -9.5 -23.688 -1.338 1 93.94 84 GLY A O 1
ATOM 716 N N . LYS A 1 85 ? -9.492 -22.203 0.242 1 95 85 LYS A N 1
ATOM 717 C CA . LYS A 1 85 ? -9.508 -21.047 -0.668 1 95 85 LYS A CA 1
ATOM 718 C C . LYS A 1 85 ? -8.219 -20.969 -1.479 1 95 85 LYS A C 1
ATOM 720 O O . LYS A 1 85 ? -8.227 -20.531 -2.633 1 95 85 LYS A O 1
ATOM 725 N N . GLY A 1 86 ? -7.137 -21.406 -0.859 1 95.5 86 GLY A N 1
ATOM 726 C CA . GLY A 1 86 ? -5.867 -21.406 -1.571 1 95.5 86 GLY A CA 1
ATOM 727 C C . GLY A 1 86 ? -5.863 -22.328 -2.775 1 95.5 86 GLY A C 1
ATOM 728 O O . GLY A 1 86 ? -5.453 -21.938 -3.867 1 95.5 86 GLY A O 1
ATOM 729 N N . ARG A 1 87 ? -6.305 -23.516 -2.498 1 95.19 87 ARG A N 1
ATOM 730 C CA . ARG A 1 87 ? -6.395 -24.484 -3.59 1 95.19 87 ARG A CA 1
ATOM 731 C C . ARG A 1 87 ? -7.301 -23.969 -4.703 1 95.19 87 ARG A C 1
ATOM 733 O O . ARG A 1 87 ? -6.961 -24.062 -5.883 1 95.19 87 ARG A O 1
ATOM 740 N N . ALA A 1 88 ? -8.469 -23.484 -4.332 1 96.56 88 ALA A N 1
ATOM 741 C CA . ALA A 1 88 ? -9.414 -22.953 -5.309 1 96.56 88 ALA A CA 1
ATOM 742 C C . ALA A 1 88 ? -8.789 -21.844 -6.133 1 96.56 88 ALA A C 1
ATOM 744 O O . ALA A 1 88 ? -8.961 -21.781 -7.355 1 96.56 88 ALA A O 1
ATOM 745 N N . LEU A 1 89 ? -8.078 -20.938 -5.512 1 97.75 89 LEU A N 1
ATOM 746 C CA . LEU A 1 89 ? -7.41 -19.812 -6.172 1 97.75 89 LEU A CA 1
ATOM 747 C C . LEU A 1 89 ? -6.375 -20.312 -7.176 1 97.75 89 LEU A C 1
ATOM 749 O O . LEU A 1 89 ? -6.352 -19.875 -8.32 1 97.75 89 LEU A O 1
ATOM 753 N N . LEU A 1 90 ? -5.578 -21.219 -6.754 1 96.75 90 LEU A N 1
ATOM 754 C CA . LEU A 1 90 ? -4.488 -21.719 -7.586 1 96.75 90 LEU A CA 1
ATOM 755 C C . LEU A 1 90 ? -5.027 -22.547 -8.75 1 96.75 90 LEU A C 1
ATOM 757 O O . LEU A 1 90 ? -4.473 -22.5 -9.852 1 96.75 90 LEU A O 1
ATOM 761 N N . GLU A 1 91 ? -6.051 -23.297 -8.484 1 96.12 91 GLU A N 1
ATOM 762 C CA . GLU A 1 91 ? -6.691 -24.031 -9.562 1 96.12 91 GLU A CA 1
ATOM 763 C C . GLU A 1 91 ? -7.23 -23.094 -10.633 1 96.12 91 GLU A C 1
ATOM 765 O O . GLU A 1 91 ? -7.07 -23.344 -11.828 1 96.12 91 GLU A O 1
ATOM 770 N N . ARG A 1 92 ? -7.855 -22.094 -10.203 1 96.5 92 ARG A N 1
ATOM 771 C CA . ARG A 1 92 ? -8.367 -21.109 -11.141 1 96.5 92 ARG A CA 1
ATOM 772 C C . ARG A 1 92 ? -7.234 -20.453 -11.914 1 96.5 92 ARG A C 1
ATOM 774 O O . ARG A 1 92 ? -7.348 -20.219 -13.125 1 96.5 92 ARG A O 1
ATOM 781 N N . ALA A 1 93 ? -6.172 -20.094 -11.227 1 96.5 93 ALA A N 1
ATOM 782 C CA . ALA A 1 93 ? -5.008 -19.516 -11.883 1 96.5 93 ALA A CA 1
ATOM 783 C C . ALA A 1 93 ? -4.453 -20.438 -12.953 1 96.5 93 ALA A C 1
ATOM 785 O O . ALA A 1 93 ? -4.102 -20 -14.055 1 96.5 93 ALA A O 1
ATOM 786 N N . LYS A 1 94 ? -4.367 -21.688 -12.617 1 93.56 94 LYS A N 1
ATOM 787 C CA . LYS A 1 94 ? -3.91 -22.688 -13.562 1 93.56 94 LYS A CA 1
ATOM 788 C C . LYS A 1 94 ? -4.773 -22.688 -14.828 1 93.56 94 LYS A C 1
ATOM 790 O O . LYS A 1 94 ? -4.25 -22.719 -15.938 1 93.56 94 LYS A O 1
ATOM 795 N N . GLU A 1 95 ? -6.031 -22.688 -14.609 1 92.94 95 GLU A N 1
ATOM 796 C CA . GLU A 1 95 ? -6.969 -22.703 -15.734 1 92.94 95 GLU A CA 1
ATOM 797 C C . GLU A 1 95 ? -6.805 -21.453 -16.594 1 92.94 95 GLU A C 1
ATOM 799 O O . GLU A 1 95 ? -6.805 -21.547 -17.828 1 92.94 95 GLU A O 1
ATOM 804 N N . VAL A 1 96 ? -6.668 -20.359 -15.977 1 94 96 VAL A N 1
ATOM 805 C CA . VAL A 1 96 ? -6.48 -19.094 -16.688 1 94 96 VAL A CA 1
ATOM 806 C C . VAL A 1 96 ? -5.199 -19.156 -17.516 1 94 96 VAL A C 1
ATOM 808 O O . VAL A 1 96 ? -5.188 -18.75 -18.688 1 94 96 VAL A O 1
ATOM 811 N N . CYS A 1 97 ? -4.141 -19.594 -16.938 1 92.81 97 CYS A N 1
ATOM 812 C CA . CYS A 1 97 ? -2.854 -19.672 -17.625 1 92.81 97 CYS A CA 1
ATOM 813 C C . CYS A 1 97 ? -2.92 -20.609 -18.812 1 92.81 97 CYS A C 1
ATOM 815 O O . CYS A 1 97 ? -2.346 -20.328 -19.859 1 92.81 97 CYS A O 1
ATOM 817 N N . LYS A 1 98 ? -3.576 -21.688 -18.656 1 87.69 98 LYS A N 1
ATOM 818 C CA . LYS A 1 98 ? -3.713 -22.656 -19.734 1 87.69 98 LYS A CA 1
ATOM 819 C C . LYS A 1 98 ? -4.492 -22.062 -20.906 1 87.69 98 LYS A C 1
ATOM 821 O O . LYS A 1 98 ? -4.203 -22.375 -22.062 1 87.69 98 LYS A O 1
ATOM 826 N N . GLU A 1 99 ? -5.406 -21.281 -20.562 1 88.44 99 GLU A N 1
ATOM 827 C CA . GLU A 1 99 ? -6.246 -20.672 -21.578 1 88.44 99 GLU A CA 1
ATOM 828 C C . GLU A 1 99 ? -5.516 -19.531 -22.297 1 88.44 99 GLU A C 1
ATOM 830 O O . GLU A 1 99 ? -5.641 -19.375 -23.516 1 88.44 99 GLU A O 1
ATOM 835 N N . TRP A 1 100 ? -4.719 -18.797 -21.641 1 86.19 100 TRP A N 1
ATOM 836 C CA . TRP A 1 100 ? -4.168 -17.562 -22.172 1 86.19 100 TRP A CA 1
ATOM 837 C C . TRP A 1 100 ? -2.699 -17.734 -22.547 1 86.19 100 TRP A C 1
ATOM 839 O O . TRP A 1 100 ? -2.16 -16.969 -23.359 1 86.19 100 TRP A O 1
ATOM 849 N N . PHE A 1 101 ? -2.062 -18.609 -21.906 1 81.88 101 PHE A N 1
ATOM 850 C CA . PHE A 1 101 ? -0.642 -18.828 -22.141 1 81.88 101 PHE A CA 1
ATOM 851 C C . PHE A 1 101 ? -0.395 -20.266 -22.594 1 81.88 101 PHE A C 1
ATOM 853 O O . PHE A 1 101 ? 0.094 -21.094 -21.828 1 81.88 101 PHE A O 1
ATOM 860 N N . ILE A 1 102 ? -0.624 -20.531 -23.812 1 77.94 102 ILE A N 1
ATOM 861 C CA . ILE A 1 102 ? -0.56 -21.875 -24.359 1 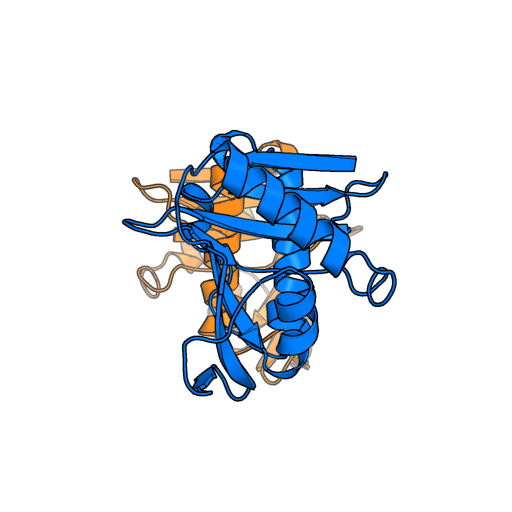77.94 102 ILE A CA 1
ATOM 862 C C . ILE A 1 102 ? 0.889 -22.359 -24.375 1 77.94 102 ILE A C 1
ATOM 864 O O . ILE A 1 102 ? 1.782 -21.656 -24.828 1 77.94 102 ILE A O 1
ATOM 868 N N . ASP A 1 103 ? 1.04 -23.484 -23.766 1 81.44 103 ASP A N 1
ATOM 869 C CA . ASP A 1 103 ? 2.32 -24.188 -23.797 1 81.44 103 ASP A CA 1
ATOM 870 C C . ASP A 1 103 ? 3.396 -23.391 -23.062 1 81.44 103 ASP A C 1
ATOM 872 O O . ASP A 1 103 ? 4.535 -23.297 -23.516 1 81.44 103 ASP A O 1
ATOM 876 N N . THR A 1 104 ? 2.943 -22.625 -22.094 1 90.38 104 THR A N 1
ATOM 877 C CA . THR A 1 104 ? 3.883 -21.828 -21.312 1 90.38 104 THR A CA 1
ATOM 878 C C . THR A 1 104 ? 4.055 -22.422 -19.906 1 90.38 104 THR A C 1
ATOM 880 O O . THR A 1 104 ? 3.09 -22.891 -19.297 1 90.38 104 THR A O 1
ATOM 883 N N . ILE A 1 105 ? 5.23 -22.406 -19.438 1 94.81 105 ILE A N 1
ATOM 884 C CA . ILE A 1 105 ? 5.559 -22.891 -18.094 1 94.81 105 ILE A CA 1
ATOM 885 C C . ILE A 1 105 ? 5.02 -21.922 -17.047 1 94.81 105 ILE A C 1
ATOM 887 O O . ILE A 1 105 ? 5.184 -20.703 -17.188 1 94.81 105 ILE A O 1
ATOM 891 N N . ILE A 1 106 ? 4.316 -22.469 -16.141 1 96.38 106 ILE A N 1
ATOM 892 C CA . ILE A 1 106 ? 3.863 -21.688 -14.992 1 96.38 106 ILE A CA 1
ATOM 893 C C . ILE A 1 106 ? 4.832 -21.859 -13.828 1 96.38 106 ILE A C 1
ATOM 895 O O . ILE A 1 106 ? 5.09 -22.984 -13.398 1 96.38 106 ILE A O 1
ATOM 899 N N . GLU A 1 107 ? 5.348 -20.766 -13.344 1 97.25 107 GLU A N 1
ATOM 900 C CA . GLU A 1 107 ? 6.348 -20.812 -12.281 1 97.25 107 GLU A CA 1
ATOM 901 C C . GLU A 1 107 ? 5.836 -20.156 -11.008 1 97.25 107 GLU A C 1
ATOM 903 O O . GLU A 1 107 ? 5.105 -19.172 -11.07 1 97.25 107 GLU A O 1
ATOM 908 N N . VAL A 1 108 ? 6.199 -20.703 -9.883 1 96.44 108 VAL A N 1
ATOM 909 C CA . VAL A 1 108 ? 5.918 -20.094 -8.586 1 96.44 108 VAL A CA 1
ATOM 910 C C . VAL A 1 108 ? 7.129 -20.266 -7.668 1 96.44 108 VAL A C 1
ATOM 912 O O . VAL A 1 108 ? 7.863 -21.25 -7.766 1 96.44 108 VAL A O 1
ATOM 915 N N . HIS A 1 109 ? 7.383 -19.25 -6.91 1 94.94 109 HIS A N 1
ATOM 916 C CA . HIS A 1 109 ? 8.336 -19.344 -5.809 1 94.94 109 HIS A CA 1
ATOM 917 C C . HIS A 1 109 ? 7.633 -19.641 -4.492 1 94.94 109 HIS A C 1
ATOM 919 O O . HIS A 1 109 ? 7.207 -18.734 -3.781 1 94.94 109 HIS A O 1
ATOM 925 N N . ALA A 1 110 ? 7.582 -20.875 -4.18 1 93.69 110 ALA A N 1
ATOM 926 C CA . ALA A 1 110 ? 6.75 -21.328 -3.074 1 93.69 110 ALA A CA 1
ATOM 927 C C . ALA A 1 110 ? 7.562 -21.438 -1.785 1 93.69 110 ALA A C 1
ATOM 929 O O . ALA A 1 110 ? 8.719 -21.859 -1.807 1 93.69 110 ALA A O 1
ATOM 930 N N . GLN A 1 111 ? 6.898 -21.016 -0.722 1 89.38 111 GLN A N 1
ATOM 931 C CA . GLN A 1 111 ? 7.469 -21.359 0.574 1 89.38 111 GLN A CA 1
ATOM 932 C C . GLN A 1 111 ? 7.516 -22.875 0.766 1 89.38 111 GLN A C 1
ATOM 934 O O . GLN A 1 111 ? 6.613 -23.594 0.318 1 89.38 111 GLN A O 1
ATOM 939 N N . ALA A 1 112 ? 8.453 -23.344 1.486 1 87.56 112 ALA A N 1
ATOM 940 C CA . ALA A 1 112 ? 8.719 -24.781 1.599 1 87.56 112 ALA A CA 1
ATOM 941 C C . ALA A 1 112 ? 7.512 -25.516 2.178 1 87.56 112 ALA A C 1
ATOM 943 O O . ALA A 1 112 ? 7.219 -26.641 1.786 1 87.56 112 ALA A O 1
ATOM 944 N N . HIS A 1 113 ? 6.824 -24.875 3.098 1 86.5 113 HIS A N 1
ATOM 945 C CA . HIS A 1 113 ? 5.723 -25.562 3.764 1 86.5 113 HIS A CA 1
ATOM 946 C C . HIS A 1 113 ? 4.5 -25.656 2.857 1 86.5 113 HIS A C 1
ATOM 948 O O . HIS A 1 113 ? 3.557 -26.391 3.152 1 86.5 113 HIS A O 1
ATOM 954 N N . LEU A 1 114 ? 4.512 -25 1.734 1 90.06 114 LEU A N 1
ATOM 955 C CA . LEU A 1 114 ? 3.385 -25.016 0.806 1 90.06 114 LEU A CA 1
ATOM 956 C C . LEU A 1 114 ? 3.654 -25.953 -0.363 1 90.06 114 LEU A C 1
ATOM 958 O O . LEU A 1 114 ? 2.809 -26.109 -1.245 1 90.06 114 LEU A O 1
ATOM 962 N N . VAL A 1 115 ? 4.773 -26.594 -0.406 1 93.06 115 VAL A N 1
ATOM 963 C CA . VAL A 1 115 ? 5.223 -27.438 -1.507 1 93.06 115 VAL A CA 1
ATOM 964 C C . VAL A 1 115 ? 4.188 -28.531 -1.776 1 93.06 115 VAL A C 1
ATOM 966 O O . VAL A 1 115 ? 3.822 -28.781 -2.93 1 93.06 115 VAL A O 1
ATOM 969 N N . LYS A 1 116 ? 3.697 -29.109 -0.751 1 92.94 116 LYS A N 1
ATOM 970 C CA . LYS A 1 116 ? 2.736 -30.203 -0.907 1 92.94 116 LYS A CA 1
ATOM 971 C C . LYS A 1 116 ? 1.468 -29.719 -1.604 1 92.94 116 LYS A C 1
ATOM 973 O O . LYS A 1 116 ? 0.888 -30.438 -2.418 1 92.94 116 LYS A O 1
ATOM 978 N N . LEU A 1 117 ? 1.023 -28.578 -1.245 1 92.5 117 LEU A N 1
ATOM 979 C CA . LEU A 1 117 ? -0.153 -28 -1.886 1 92.5 117 LEU A CA 1
ATOM 980 C C . LEU A 1 117 ? 0.073 -27.828 -3.385 1 92.5 117 LEU A C 1
ATOM 982 O O . LEU A 1 117 ? -0.746 -28.266 -4.195 1 92.5 117 LEU A O 1
ATOM 986 N N . TYR A 1 118 ? 1.15 -27.25 -3.75 1 95.88 118 TYR A N 1
ATOM 987 C CA . TYR A 1 118 ? 1.451 -27 -5.152 1 95.88 118 TYR A CA 1
ATOM 988 C C . TYR A 1 118 ? 1.662 -28.297 -5.914 1 95.88 118 TYR A C 1
ATOM 990 O O . TYR A 1 118 ? 1.247 -28.422 -7.07 1 95.88 118 TYR A O 1
ATOM 998 N N . GLU A 1 119 ? 2.311 -29.25 -5.238 1 95.69 119 GLU A N 1
ATOM 999 C CA . GLU A 1 119 ? 2.479 -30.562 -5.84 1 95.69 119 GLU A CA 1
ATOM 1000 C C . GLU A 1 119 ? 1.13 -31.203 -6.152 1 95.69 119 GLU A C 1
ATOM 1002 O O . GLU A 1 119 ? 0.959 -31.828 -7.207 1 95.69 119 GLU A O 1
ATOM 1007 N N . SER A 1 120 ? 0.251 -31.062 -5.27 1 94.62 120 SER A N 1
ATOM 1008 C CA . SER A 1 120 ? -1.079 -31.641 -5.449 1 94.62 120 SER A CA 1
ATOM 1009 C C . SER A 1 120 ? -1.794 -31.016 -6.641 1 94.62 120 SER A C 1
ATOM 1011 O O . SER A 1 120 ? -2.752 -31.578 -7.168 1 94.62 120 SER A O 1
ATOM 1013 N N . LEU A 1 121 ? -1.361 -29.922 -7.082 1 94.38 121 LEU A N 1
ATOM 1014 C CA . LEU A 1 121 ? -1.952 -29.219 -8.211 1 94.38 121 LEU A CA 1
ATOM 1015 C C . LEU A 1 121 ? -1.154 -29.469 -9.492 1 94.38 121 LEU A C 1
ATOM 1017 O O . LEU A 1 121 ? -1.457 -28.891 -10.539 1 94.38 121 LEU A O 1
ATOM 1021 N N . GLY A 1 122 ? -0.079 -30.25 -9.359 1 95.19 122 GLY A N 1
ATOM 1022 C CA . GLY A 1 122 ? 0.659 -30.672 -10.539 1 95.19 122 GLY A CA 1
ATOM 1023 C C . GLY A 1 122 ? 1.995 -29.969 -10.695 1 95.19 122 GLY A C 1
ATOM 1024 O O . GLY A 1 122 ? 2.744 -30.25 -11.633 1 95.19 122 GLY A O 1
ATOM 1025 N N . PHE A 1 123 ? 2.338 -29.094 -9.75 1 96.81 123 PHE A N 1
ATOM 1026 C CA . PHE A 1 123 ? 3.631 -28.422 -9.805 1 96.81 123 PHE A CA 1
ATOM 1027 C C . PHE A 1 123 ? 4.75 -29.359 -9.375 1 96.81 123 PHE A C 1
ATOM 1029 O O . PHE A 1 123 ? 4.523 -30.281 -8.586 1 96.81 123 PHE A O 1
ATOM 1036 N N . GLU A 1 124 ? 5.938 -29.094 -9.891 1 97.12 124 GLU A N 1
ATOM 1037 C CA . GLU A 1 124 ? 7.125 -29.859 -9.516 1 97.12 124 GLU A CA 1
ATOM 1038 C C . GLU A 1 124 ? 8.25 -28.938 -9.047 1 97.12 124 GLU A C 1
ATOM 1040 O O . GLU A 1 124 ? 8.453 -27.859 -9.609 1 97.12 124 GLU A O 1
ATOM 1045 N N . VAL A 1 125 ? 8.992 -29.391 -8.109 1 96.88 125 VAL A N 1
ATOM 1046 C CA . VAL A 1 125 ? 10.141 -28.641 -7.613 1 96.88 125 VAL A CA 1
ATOM 1047 C C . VAL A 1 125 ? 11.266 -28.688 -8.641 1 96.88 125 VAL A C 1
ATOM 1049 O O . VAL A 1 125 ? 11.602 -29.75 -9.164 1 96.88 125 VAL A O 1
ATOM 1052 N N . VAL A 1 126 ? 11.828 -27.5 -8.859 1 96.5 126 VAL A N 1
ATOM 1053 C CA . VAL A 1 126 ? 12.859 -27.484 -9.891 1 96.5 126 VAL A CA 1
ATOM 1054 C C . VAL A 1 126 ? 14.109 -26.781 -9.352 1 96.5 126 VAL A C 1
ATOM 1056 O O . VAL A 1 126 ? 15.023 -26.469 -10.117 1 96.5 126 VAL A O 1
ATOM 1059 N N . SER A 1 127 ? 14.109 -26.484 -8.164 1 95.44 127 SER A N 1
ATOM 1060 C CA . SER A 1 127 ? 15.273 -25.828 -7.566 1 95.44 127 SER A CA 1
ATOM 1061 C C . SER A 1 127 ? 15.594 -26.438 -6.199 1 95.44 127 SER A C 1
ATOM 1063 O O . SER A 1 127 ? 14.766 -27.125 -5.609 1 95.44 127 SER A O 1
ATOM 1065 N N . GLU A 1 128 ? 16.828 -26.203 -5.746 1 93.75 128 GLU A N 1
ATOM 1066 C CA . GLU A 1 128 ? 17.141 -26.422 -4.336 1 93.75 128 GLU A CA 1
ATOM 1067 C C . GLU A 1 128 ? 16.5 -25.344 -3.461 1 93.75 128 GLU A C 1
ATOM 1069 O O . GLU A 1 128 ? 16.188 -24.266 -3.939 1 93.75 128 GLU A O 1
ATOM 1074 N N . PRO A 1 129 ? 16.297 -25.781 -2.232 1 94.38 129 PRO A N 1
ATOM 1075 C CA . PRO A 1 129 ? 15.789 -24.75 -1.335 1 94.38 129 PRO A CA 1
ATOM 1076 C C . PRO A 1 129 ? 16.719 -23.547 -1.236 1 94.38 129 PRO A C 1
ATOM 1078 O O . PRO A 1 129 ? 17.953 -23.688 -1.317 1 94.38 129 PRO A O 1
ATOM 1081 N N . TYR A 1 130 ? 16.141 -22.406 -1.235 1 95.12 130 TYR A N 1
ATOM 1082 C CA . TYR A 1 130 ? 16.891 -21.156 -1.032 1 95.12 130 TYR A CA 1
ATOM 1083 C C . TYR A 1 130 ? 16.156 -20.25 -0.058 1 95.12 130 TYR A C 1
ATOM 1085 O O . TYR A 1 130 ? 14.961 -20.406 0.179 1 95.12 130 TYR A O 1
ATOM 1093 N N . ASP A 1 131 ? 16.891 -19.281 0.505 1 91.06 131 ASP A N 1
ATOM 1094 C CA . ASP A 1 131 ? 16.344 -18.438 1.558 1 91.06 131 ASP A CA 1
ATOM 1095 C C . ASP A 1 131 ? 15.977 -17.062 1.018 1 91.06 131 ASP A C 1
ATOM 1097 O O . ASP A 1 131 ? 16.766 -16.438 0.304 1 91.06 131 ASP A O 1
ATOM 1101 N N . ILE A 1 132 ? 14.781 -16.688 1.241 1 85.06 132 ILE A N 1
ATOM 1102 C CA . ILE A 1 132 ? 14.336 -15.328 0.973 1 85.06 132 ILE A CA 1
ATOM 1103 C C . ILE A 1 132 ? 13.867 -14.672 2.27 1 85.06 132 ILE A C 1
ATOM 1105 O O . ILE A 1 132 ? 12.805 -15.016 2.797 1 85.06 132 ILE A O 1
ATOM 1109 N N . VAL A 1 133 ? 14.594 -13.602 2.734 1 81.88 133 VAL A N 1
ATOM 1110 C CA . VAL A 1 133 ? 14.266 -12.844 3.943 1 81.88 133 VAL A CA 1
ATOM 1111 C C . VAL A 1 133 ? 14.047 -13.812 5.109 1 81.88 133 VAL A C 1
ATOM 1113 O O . VAL A 1 133 ? 13.039 -13.727 5.812 1 81.88 133 VAL A O 1
ATOM 1116 N N . GLY A 1 134 ? 14.781 -14.953 5.207 1 83.5 134 GLY A N 1
ATOM 1117 C CA . GLY A 1 134 ? 14.781 -15.867 6.336 1 83.5 134 GLY A CA 1
ATOM 1118 C C . GLY A 1 134 ? 13.789 -17.016 6.176 1 83.5 134 GLY A C 1
ATOM 1119 O O . GLY A 1 134 ? 13.586 -17.797 7.105 1 83.5 134 GLY A O 1
ATOM 1120 N N . VAL A 1 135 ? 13.164 -17.047 5.133 1 86.81 135 VAL A N 1
ATOM 1121 C CA . VAL A 1 135 ? 12.18 -18.094 4.895 1 86.81 135 VAL A CA 1
ATOM 1122 C C . VAL A 1 135 ? 12.641 -18.984 3.74 1 86.81 135 VAL A C 1
ATOM 1124 O O . VAL A 1 135 ? 13.039 -18.484 2.684 1 86.81 135 VAL A O 1
ATOM 1127 N N . SER A 1 136 ? 12.602 -20.234 3.928 1 92.88 136 SER A N 1
ATOM 1128 C CA . SER A 1 136 ? 13.008 -21.203 2.91 1 92.88 136 SER A CA 1
ATOM 1129 C C . SER A 1 136 ? 11.984 -21.266 1.776 1 92.88 136 SER A C 1
ATOM 1131 O O . SER A 1 136 ? 10.781 -21.375 2.021 1 92.88 136 SER A O 1
ATOM 1133 N N . HIS A 1 137 ? 12.523 -21.125 0.535 1 95.44 137 HIS A N 1
ATOM 1134 C CA . HIS A 1 137 ? 11.68 -21.188 -0.653 1 95.44 137 HIS A CA 1
ATOM 1135 C C . HIS A 1 137 ? 12.203 -22.219 -1.649 1 95.44 137 HIS A C 1
ATOM 1137 O O . HIS A 1 137 ? 13.344 -22.672 -1.54 1 95.44 137 HIS A O 1
ATOM 1143 N N . VAL A 1 138 ? 11.359 -22.672 -2.506 1 95.88 138 VAL A N 1
ATOM 1144 C CA . VAL A 1 138 ? 11.719 -23.469 -3.672 1 95.88 138 VAL A CA 1
ATOM 1145 C C . VAL A 1 138 ? 11.008 -22.938 -4.91 1 95.88 138 VAL A C 1
ATOM 1147 O O . VAL A 1 138 ? 9.922 -22.359 -4.809 1 95.88 138 VAL A O 1
ATOM 1150 N N . THR A 1 139 ? 11.633 -23.094 -5.977 1 96.81 139 THR A N 1
ATOM 1151 C CA . THR A 1 139 ? 10.977 -22.797 -7.242 1 96.81 139 THR A CA 1
ATOM 1152 C C . THR A 1 139 ? 10.211 -24.016 -7.758 1 96.81 139 THR A C 1
ATOM 1154 O O . THR A 1 139 ? 10.742 -25.125 -7.758 1 96.81 139 THR A O 1
ATOM 1157 N N . MET A 1 140 ? 8.992 -23.828 -8.117 1 97.12 140 MET A N 1
ATOM 1158 C CA . MET A 1 140 ? 8.172 -24.891 -8.695 1 97.12 140 MET A CA 1
ATOM 1159 C C . MET A 1 140 ? 7.613 -24.469 -10.055 1 97.12 140 MET A C 1
ATOM 1161 O O . MET A 1 140 ? 7.43 -23.281 -10.312 1 97.12 140 MET A O 1
ATOM 1165 N N . GLU A 1 141 ? 7.414 -25.484 -10.859 1 97 141 GLU A N 1
ATOM 1166 C CA . GLU A 1 141 ? 6.906 -25.219 -12.195 1 97 141 GLU A CA 1
ATOM 1167 C C . GLU A 1 141 ? 5.812 -26.203 -12.586 1 97 141 GLU A C 1
ATOM 1169 O O . GLU A 1 141 ? 5.812 -27.344 -12.125 1 97 141 GLU A O 1
ATOM 1174 N N . LEU A 1 142 ? 4.895 -25.781 -13.344 1 93.94 142 LEU A N 1
ATOM 1175 C CA . LEU A 1 142 ? 3.848 -26.594 -13.961 1 93.94 142 LEU A CA 1
ATOM 1176 C C . LEU A 1 142 ? 3.926 -26.5 -15.477 1 93.94 142 LEU A C 1
ATOM 1178 O O . LEU A 1 142 ? 3.928 -25.406 -16.047 1 93.94 142 LEU A O 1
ATOM 1182 N N . TYR A 1 143 ? 4.016 -27.641 -16.219 1 85.75 143 TYR A N 1
ATOM 1183 C CA . TYR A 1 143 ? 4.18 -27.766 -17.672 1 85.75 143 TYR A CA 1
ATOM 1184 C C . TYR A 1 143 ? 2.861 -28.125 -18.344 1 85.75 143 TYR A C 1
ATOM 1186 O O . TYR A 1 143 ? 2.051 -28.859 -17.781 1 85.75 143 TYR A O 1
ATOM 1194 N N . MET B 1 1 ? 3.219 19.969 -10.086 1 92.06 1 MET B N 1
ATOM 1195 C CA . MET B 1 1 ? 1.808 20.344 -10.055 1 92.06 1 MET B CA 1
ATOM 1196 C C . MET B 1 1 ? 1.172 19.969 -8.719 1 92.06 1 MET B C 1
ATOM 1198 O O . MET B 1 1 ? 1.438 18.891 -8.18 1 92.06 1 MET B O 1
ATOM 1202 N N . TRP B 1 2 ? 0.402 20.859 -8.148 1 95.75 2 TRP B N 1
ATOM 1203 C CA . TRP B 1 2 ? -0.252 20.672 -6.859 1 95.75 2 TRP B CA 1
ATOM 1204 C C . TRP B 1 2 ? -1.685 20.172 -7.043 1 95.75 2 TRP B C 1
ATOM 1206 O O . TRP B 1 2 ? -2.396 20.641 -7.938 1 95.75 2 TRP B O 1
ATOM 1216 N N . TYR B 1 3 ? -2.061 19.344 -6.203 1 98 3 TYR B N 1
ATOM 1217 C CA . TYR B 1 3 ? -3.42 18.812 -6.23 1 98 3 TYR B CA 1
ATOM 1218 C C . TYR B 1 3 ? -4.02 18.781 -4.832 1 98 3 TYR B C 1
ATOM 1220 O O . TYR B 1 3 ? -3.312 18.531 -3.85 1 98 3 TYR B O 1
ATOM 1228 N N . LEU B 1 4 ? -5.227 19.062 -4.699 1 98.12 4 LEU B N 1
ATOM 1229 C CA . LEU B 1 4 ? -6.086 18.844 -3.543 1 98.12 4 LEU B CA 1
ATOM 1230 C C . LEU B 1 4 ? -7.344 18.078 -3.934 1 98.12 4 LEU B C 1
ATOM 1232 O O . LEU B 1 4 ? -8.172 18.578 -4.699 1 98.12 4 LEU B O 1
ATOM 1236 N N . LYS B 1 5 ? -7.461 16.891 -3.416 1 98.31 5 LYS B N 1
ATOM 1237 C CA . LYS B 1 5 ? -8.562 16.031 -3.852 1 98.31 5 LYS B CA 1
ATOM 1238 C C . LYS B 1 5 ? -9.141 15.242 -2.684 1 98.31 5 LYS B C 1
ATOM 1240 O O . LYS B 1 5 ? -8.398 14.789 -1.804 1 98.31 5 LYS B O 1
ATOM 1245 N N . ASN B 1 6 ? -10.43 15.086 -2.688 1 97.88 6 ASN B N 1
ATOM 1246 C CA . ASN B 1 6 ? -11.008 14.07 -1.82 1 97.88 6 ASN B CA 1
ATOM 1247 C C . ASN B 1 6 ? -10.766 12.664 -2.367 1 97.88 6 ASN B C 1
ATOM 1249 O O . ASN B 1 6 ? -10.43 12.5 -3.541 1 97.88 6 ASN B O 1
ATOM 1253 N N . TYR B 1 7 ? -10.945 11.703 -1.513 1 98.38 7 TYR B N 1
ATOM 1254 C CA . TYR B 1 7 ? -10.672 10.32 -1.888 1 98.38 7 TYR B CA 1
ATOM 1255 C C . TYR B 1 7 ? -11.398 9.953 -3.18 1 98.38 7 TYR B C 1
ATOM 1257 O O . TYR B 1 7 ? -10.812 9.344 -4.074 1 98.38 7 TYR B O 1
ATOM 1265 N N . ASP B 1 8 ? -12.656 10.328 -3.328 1 97.81 8 ASP B N 1
ATOM 1266 C CA . ASP B 1 8 ? -13.477 9.953 -4.473 1 97.81 8 ASP B CA 1
ATOM 1267 C C . ASP B 1 8 ? -12.961 10.594 -5.758 1 97.81 8 ASP B C 1
ATOM 1269 O O . ASP B 1 8 ? -13.211 10.094 -6.855 1 97.81 8 ASP B O 1
ATOM 1273 N N . GLU B 1 9 ? -12.234 11.695 -5.637 1 98.44 9 GLU B N 1
ATOM 1274 C CA . GLU B 1 9 ? -11.727 12.43 -6.789 1 98.44 9 GLU B CA 1
ATOM 1275 C C . GLU B 1 9 ? -10.398 11.867 -7.27 1 98.44 9 GLU B C 1
ATOM 1277 O O . GLU B 1 9 ? -9.945 12.18 -8.367 1 98.44 9 GLU B O 1
ATOM 1282 N N . LEU B 1 10 ? -9.727 11.102 -6.422 1 98.56 10 LEU B N 1
ATOM 1283 C CA . LEU B 1 10 ? -8.453 10.516 -6.816 1 98.56 10 LEU B CA 1
ATOM 1284 C C . LEU B 1 10 ? -8.641 9.492 -7.926 1 98.56 10 LEU B C 1
ATOM 1286 O O . LEU B 1 10 ? -9.578 8.688 -7.883 1 98.56 10 LEU B O 1
ATOM 1290 N N . THR B 1 11 ? -7.848 9.57 -8.875 1 97.81 11 THR B N 1
ATOM 1291 C CA . THR B 1 11 ? -7.801 8.508 -9.883 1 97.81 11 THR B CA 1
ATOM 1292 C C . THR B 1 11 ? -7.039 7.297 -9.344 1 97.81 11 THR B C 1
ATOM 1294 O O . THR B 1 11 ? -6.348 7.387 -8.336 1 97.81 11 THR B O 1
ATOM 1297 N N . LYS B 1 12 ? -7.164 6.199 -9.984 1 98 12 LYS B N 1
ATOM 1298 C CA . LYS B 1 12 ? -6.414 4.996 -9.633 1 98 12 LYS B CA 1
ATOM 1299 C C . LYS B 1 12 ? -4.91 5.262 -9.672 1 98 12 LYS B C 1
ATOM 1301 O O . LYS B 1 12 ? -4.184 4.867 -8.758 1 98 12 LYS B O 1
ATOM 1306 N N . GLU B 1 13 ? -4.457 5.965 -10.703 1 97.31 13 GLU B N 1
ATOM 1307 C CA . GLU B 1 13 ? -3.035 6.246 -10.852 1 97.31 13 GLU B CA 1
ATOM 1308 C C . GLU B 1 13 ? -2.521 7.133 -9.719 1 97.31 13 GLU B C 1
ATOM 1310 O O . GLU B 1 13 ? -1.409 6.934 -9.227 1 97.31 13 GLU B O 1
ATOM 1315 N N . GLU B 1 14 ? -3.309 8.016 -9.328 1 98 14 GLU B N 1
ATOM 1316 C CA . GLU B 1 14 ? -2.914 8.93 -8.266 1 98 14 GLU B CA 1
ATOM 1317 C C . GLU B 1 14 ? -2.812 8.211 -6.922 1 98 14 GLU B C 1
ATOM 1319 O O . GLU B 1 14 ? -1.836 8.375 -6.191 1 98 14 GLU B O 1
ATOM 1324 N N . ILE B 1 15 ? -3.824 7.398 -6.598 1 98.38 15 ILE B N 1
ATOM 1325 C CA . ILE B 1 15 ? -3.818 6.742 -5.297 1 98.38 15 ILE B CA 1
ATOM 1326 C C . ILE B 1 15 ? -2.715 5.688 -5.254 1 98.38 15 ILE B C 1
ATOM 1328 O O . ILE B 1 15 ? -2.088 5.477 -4.215 1 98.38 15 ILE B O 1
ATOM 1332 N N . VAL B 1 16 ? -2.426 5.066 -6.344 1 98.31 16 VAL B N 1
ATOM 1333 C CA . VAL B 1 16 ? -1.331 4.102 -6.414 1 98.31 16 VAL B CA 1
ATOM 1334 C C . VAL B 1 16 ? 0 4.816 -6.184 1 98.31 16 VAL B C 1
ATOM 1336 O O . VAL B 1 16 ? 0.85 4.332 -5.434 1 98.31 16 VAL B O 1
ATOM 1339 N N . ALA B 1 17 ? 0.184 5.949 -6.836 1 98.12 17 ALA B N 1
ATOM 1340 C CA . ALA B 1 17 ? 1.404 6.73 -6.652 1 98.12 17 ALA B CA 1
ATOM 1341 C C . ALA B 1 17 ? 1.56 7.168 -5.199 1 98.12 17 ALA B C 1
ATOM 1343 O O . ALA B 1 17 ? 2.662 7.129 -4.648 1 98.12 17 ALA B O 1
ATOM 1344 N N . ILE B 1 18 ? 0.475 7.566 -4.613 1 98.62 18 ILE B N 1
ATOM 1345 C CA . ILE B 1 18 ? 0.476 8.008 -3.225 1 98.62 18 ILE B CA 1
ATOM 1346 C C . ILE B 1 18 ? 0.858 6.848 -2.312 1 98.62 18 ILE B C 1
ATOM 1348 O O . ILE B 1 18 ? 1.728 6.988 -1.448 1 98.62 18 ILE B O 1
ATOM 1352 N N . TYR B 1 19 ? 0.262 5.691 -2.506 1 98.62 19 TYR B N 1
ATOM 1353 C CA . TYR B 1 19 ? 0.545 4.527 -1.674 1 98.62 19 TYR B CA 1
ATOM 1354 C C . TYR B 1 19 ? 1.983 4.059 -1.862 1 98.62 19 TYR B C 1
ATOM 1356 O O . TYR B 1 19 ? 2.639 3.645 -0.903 1 98.62 19 TYR B O 1
ATOM 1364 N N . LYS B 1 20 ? 2.459 4.086 -3.105 1 98.12 20 LYS B N 1
ATOM 1365 C CA . LYS B 1 20 ? 3.855 3.744 -3.357 1 98.12 20 LYS B CA 1
ATOM 1366 C C . LYS B 1 20 ? 4.793 4.641 -2.551 1 98.12 20 LYS B C 1
ATOM 1368 O O . LYS B 1 20 ? 5.734 4.152 -1.922 1 98.12 20 LYS B O 1
ATOM 1373 N N . ALA B 1 21 ? 4.551 5.898 -2.553 1 98.19 21 ALA B N 1
ATOM 1374 C CA . ALA B 1 21 ? 5.371 6.863 -1.823 1 98.19 21 ALA B CA 1
ATOM 1375 C C . ALA B 1 21 ? 5.273 6.637 -0.317 1 98.19 21 ALA B C 1
ATOM 1377 O O . ALA B 1 21 ? 6.277 6.715 0.395 1 98.19 21 ALA B O 1
ATOM 1378 N N . ARG B 1 22 ? 4.066 6.391 0.174 1 98.38 22 ARG B N 1
ATOM 1379 C CA . ARG B 1 22 ? 3.867 6.188 1.605 1 98.38 22 ARG B CA 1
ATOM 1380 C C . ARG B 1 22 ? 4.586 4.934 2.088 1 98.38 22 ARG B C 1
ATOM 1382 O O . ARG B 1 22 ? 5.199 4.934 3.158 1 98.38 22 ARG B O 1
ATOM 1389 N N . ILE B 1 23 ? 4.465 3.873 1.318 1 98.38 23 ILE B N 1
ATOM 1390 C CA . ILE B 1 23 ? 5.156 2.645 1.688 1 98.38 23 ILE B CA 1
ATOM 1391 C C . ILE B 1 23 ? 6.664 2.887 1.703 1 98.38 23 ILE B C 1
ATOM 1393 O O . ILE B 1 23 ? 7.363 2.449 2.621 1 98.38 23 ILE B O 1
ATOM 1397 N N . GLU B 1 24 ? 7.18 3.512 0.712 1 97.81 24 GLU B N 1
ATOM 1398 C CA . GLU B 1 24 ? 8.609 3.799 0.616 1 97.81 24 GLU B CA 1
ATOM 1399 C C . GLU B 1 24 ? 9.094 4.586 1.83 1 97.81 24 GLU B C 1
ATOM 1401 O O . GLU B 1 24 ? 10.156 4.289 2.379 1 97.81 24 GLU B O 1
ATOM 1406 N N . ILE B 1 25 ? 8.344 5.508 2.266 1 96.94 25 ILE B N 1
ATOM 1407 C CA . ILE B 1 25 ? 8.797 6.438 3.293 1 96.94 25 ILE B CA 1
ATOM 1408 C C . ILE B 1 25 ? 8.484 5.871 4.676 1 96.94 25 ILE B C 1
ATOM 1410 O O . ILE B 1 25 ? 9.367 5.816 5.543 1 96.94 25 ILE B O 1
ATOM 1414 N N . PHE B 1 26 ? 7.258 5.398 4.914 1 95.81 26 PHE B N 1
ATOM 1415 C CA . PHE B 1 26 ? 6.801 5.094 6.266 1 95.81 26 PHE B CA 1
ATOM 1416 C C . PHE B 1 26 ? 7.102 3.643 6.625 1 95.81 26 PHE B C 1
ATOM 1418 O O . PHE B 1 26 ? 7.285 3.316 7.797 1 95.81 26 PHE B O 1
ATOM 1425 N N . ILE B 1 27 ? 7.168 2.756 5.664 1 97.12 27 ILE B N 1
ATOM 1426 C CA . ILE B 1 27 ? 7.453 1.351 5.93 1 97.12 27 ILE B CA 1
ATOM 1427 C C . ILE B 1 27 ? 8.938 1.075 5.711 1 97.12 27 ILE B C 1
ATOM 1429 O O . ILE B 1 27 ? 9.672 0.791 6.66 1 97.12 27 ILE B O 1
ATOM 1433 N N . VAL B 1 28 ? 9.422 1.35 4.473 1 97.06 28 VAL B N 1
ATOM 1434 C CA . VAL B 1 28 ? 10.797 1.028 4.121 1 97.06 28 VAL B CA 1
ATOM 1435 C C . VAL B 1 28 ? 11.742 2.035 4.773 1 97.06 28 VAL B C 1
ATOM 1437 O O . VAL B 1 28 ? 12.672 1.65 5.492 1 97.06 28 VAL B O 1
ATOM 1440 N N . GLY B 1 29 ? 11.492 3.262 4.539 1 95.56 29 GLY B N 1
ATOM 1441 C CA . GLY B 1 29 ? 12.367 4.32 5.012 1 95.56 29 GLY B CA 1
ATOM 1442 C C . GLY B 1 29 ? 12.477 4.379 6.523 1 95.56 29 GLY B C 1
ATOM 1443 O O . GLY B 1 29 ? 13.539 4.676 7.066 1 95.56 29 GLY B O 1
ATOM 1444 N N . GLN B 1 30 ? 11.391 4.066 7.262 1 92.88 30 GLN B N 1
ATOM 1445 C CA . GLN B 1 30 ? 11.352 4.156 8.719 1 92.88 30 GLN B CA 1
ATOM 1446 C C . GLN B 1 30 ? 11.578 2.787 9.359 1 92.88 30 GLN B C 1
ATOM 1448 O O . GLN B 1 30 ? 11.617 2.668 10.586 1 92.88 30 GLN B O 1
ATOM 1453 N N . ASP B 1 31 ? 11.734 1.775 8.516 1 94.25 31 ASP B N 1
ATOM 1454 C CA . ASP B 1 31 ? 11.977 0.409 8.969 1 94.25 31 ASP B CA 1
ATOM 1455 C C . ASP B 1 31 ? 10.883 -0.058 9.93 1 94.25 31 ASP B C 1
ATOM 1457 O O . ASP B 1 31 ? 11.18 -0.513 11.031 1 94.25 31 ASP B O 1
ATOM 1461 N N . LEU B 1 32 ? 9.617 0.151 9.531 1 94.75 32 LEU B N 1
ATOM 1462 C CA . LEU B 1 32 ? 8.445 -0.262 10.289 1 94.75 32 LEU B CA 1
ATOM 1463 C C . LEU B 1 32 ? 7.574 -1.209 9.469 1 94.75 32 LEU B C 1
ATOM 1465 O O . LEU B 1 32 ? 7.762 -1.344 8.258 1 94.75 32 LEU B O 1
ATOM 1469 N N . ASN B 1 33 ? 6.652 -1.951 10.055 1 95.94 33 ASN B N 1
ATOM 1470 C CA . ASN B 1 33 ? 5.816 -2.914 9.344 1 95.94 33 ASN B CA 1
ATOM 1471 C C . ASN B 1 33 ? 4.383 -2.912 9.867 1 95.94 33 ASN B C 1
ATOM 1473 O O . ASN B 1 33 ? 3.85 -3.961 10.234 1 95.94 33 ASN B O 1
ATOM 1477 N N . TYR B 1 34 ? 3.766 -1.935 9.836 1 95.75 34 TYR B N 1
ATOM 1478 C CA . TYR B 1 34 ? 2.383 -1.811 10.273 1 95.75 34 TYR B CA 1
ATOM 1479 C C . TYR B 1 34 ? 1.438 -1.68 9.086 1 95.75 34 TYR B C 1
ATOM 1481 O O . TYR B 1 34 ? 1.884 -1.574 7.941 1 95.75 34 TYR B O 1
ATOM 1489 N N . GLN B 1 35 ? 0.209 -1.804 9.359 1 97.62 35 GLN B N 1
ATOM 1490 C CA . GLN B 1 35 ? -0.807 -1.703 8.32 1 97.62 35 GLN B CA 1
ATOM 1491 C C . GLN B 1 35 ? -0.888 -0.283 7.766 1 97.62 35 GLN B C 1
ATOM 1493 O O . GLN B 1 35 ? -1.659 0.54 8.266 1 97.62 35 GLN B O 1
ATOM 1498 N N . GLU B 1 36 ? -0.096 -0.24 6.793 1 96.56 36 GLU B N 1
ATOM 1499 C CA . GLU B 1 36 ? -0.244 0.994 6.027 1 96.56 36 GLU B CA 1
ATOM 1500 C C . GLU B 1 36 ? -1.449 0.923 5.094 1 96.56 36 GLU B C 1
ATOM 1502 O O . GLU B 1 36 ? -1.963 -0.163 4.816 1 96.56 36 GLU B O 1
ATOM 1507 N N . ILE B 1 37 ? -2.15 1.871 4.559 1 96.81 37 ILE B N 1
ATOM 1508 C CA . ILE B 1 37 ? -3.387 2.025 3.801 1 96.81 37 ILE B CA 1
ATOM 1509 C C . ILE B 1 37 ? -4.586 1.741 4.703 1 96.81 37 ILE B C 1
ATOM 1511 O O . ILE B 1 37 ? -4.809 0.598 5.113 1 96.81 37 ILE B O 1
ATOM 1515 N N . ASP B 1 38 ? -5.238 2.625 5.074 1 96.25 38 ASP B N 1
ATOM 1516 C CA . ASP B 1 38 ? -6.355 2.49 6.004 1 96.25 38 ASP B CA 1
ATOM 1517 C C . ASP B 1 38 ? -7.566 3.283 5.52 1 96.25 38 ASP B C 1
ATOM 1519 O O . ASP B 1 38 ? -7.5 3.975 4.504 1 96.25 38 ASP B O 1
ATOM 1523 N N . ASP B 1 39 ? -8.617 3.127 6.191 1 95.94 39 ASP B N 1
ATOM 1524 C CA . ASP B 1 39 ? -9.875 3.707 5.73 1 95.94 39 ASP B CA 1
ATOM 1525 C C . ASP B 1 39 ? -9.938 5.203 6.039 1 95.94 39 ASP B C 1
ATOM 1527 O O . ASP B 1 39 ? -10.852 5.895 5.586 1 95.94 39 ASP B O 1
ATOM 1531 N N . THR B 1 40 ? -8.953 5.746 6.809 1 97.56 40 THR B N 1
ATOM 1532 C CA . THR B 1 40 ? -8.875 7.188 7.023 1 97.56 40 THR B CA 1
ATOM 1533 C C . THR B 1 40 ? -8.703 7.922 5.695 1 97.56 40 THR B C 1
ATOM 1535 O O . THR B 1 40 ? -9.133 9.07 5.559 1 97.56 40 THR B O 1
ATOM 1538 N N . ASP B 1 41 ? -8.133 7.23 4.746 1 98.12 41 ASP B N 1
ATOM 1539 C CA . ASP B 1 41 ? -7.941 7.816 3.424 1 98.12 41 ASP B CA 1
ATOM 1540 C C . ASP B 1 41 ? -9.273 8.242 2.814 1 98.12 41 ASP B C 1
ATOM 1542 O O . ASP B 1 41 ? -9.352 9.25 2.109 1 98.12 41 ASP B O 1
ATOM 1546 N N . LYS B 1 42 ? -10.336 7.496 3.127 1 97.75 42 LYS B N 1
ATOM 1547 C CA . LYS B 1 42 ? -11.633 7.734 2.514 1 97.75 42 LYS B CA 1
ATOM 1548 C C . LYS B 1 42 ? -12.281 9.008 3.062 1 97.75 42 LYS B C 1
ATOM 1550 O O . LYS B 1 42 ? -13.141 9.602 2.416 1 97.75 42 LYS B O 1
ATOM 1555 N N . LYS B 1 43 ? -11.914 9.453 4.223 1 97.12 43 LYS B N 1
ATOM 1556 C CA . LYS B 1 43 ? -12.508 10.641 4.836 1 97.12 43 LYS B CA 1
ATOM 1557 C C . LYS B 1 43 ? -11.555 11.828 4.781 1 97.12 43 LYS B C 1
ATOM 1559 O O . LYS B 1 43 ? -11.859 12.906 5.297 1 97.12 43 LYS B O 1
ATOM 1564 N N . SER B 1 44 ? -10.398 11.625 4.207 1 97.94 44 SER B N 1
ATOM 1565 C CA . SER B 1 44 ? -9.359 12.656 4.184 1 97.94 44 SER B CA 1
ATOM 1566 C C . SER B 1 44 ? -9.398 13.453 2.885 1 97.94 44 SER B C 1
ATOM 1568 O O . SER B 1 44 ? -9.875 12.953 1.86 1 97.94 44 SER B O 1
ATOM 1570 N N . ARG B 1 45 ? -8.961 14.641 2.994 1 97.5 45 ARG B N 1
ATOM 1571 C CA . ARG B 1 45 ? -8.492 15.352 1.809 1 97.5 45 ARG B CA 1
ATOM 1572 C C . ARG B 1 45 ? -7.008 15.102 1.573 1 97.5 45 ARG B C 1
ATOM 1574 O O . ARG B 1 45 ? -6.223 15.055 2.523 1 97.5 45 ARG B O 1
ATOM 1581 N N . HIS B 1 46 ? -6.664 14.906 0.384 1 98.75 46 HIS B N 1
ATOM 1582 C CA . HIS B 1 46 ? -5.293 14.586 0.006 1 98.75 46 HIS B CA 1
ATOM 1583 C C . HIS B 1 46 ? -4.629 15.75 -0.716 1 98.75 46 HIS B C 1
ATOM 1585 O O . HIS B 1 46 ? -5.102 16.188 -1.772 1 98.75 46 HIS B O 1
ATOM 1591 N N . LEU B 1 47 ? -3.631 16.312 -0.14 1 98.69 47 LEU B N 1
ATOM 1592 C CA . LEU B 1 47 ? -2.805 17.359 -0.722 1 98.69 47 LEU B CA 1
ATOM 1593 C C . LEU B 1 47 ? -1.465 16.797 -1.191 1 98.69 47 LEU B C 1
ATOM 1595 O O . LEU B 1 47 ? -0.732 16.203 -0.407 1 98.69 47 LEU B O 1
ATOM 1599 N N . PHE B 1 48 ? -1.212 16.938 -2.488 1 98.75 48 PHE B N 1
ATOM 1600 C CA . PHE B 1 48 ? 0.027 16.328 -2.977 1 98.75 48 PHE B CA 1
ATOM 1601 C C . PHE B 1 48 ? 0.54 17.078 -4.203 1 98.75 48 PHE B C 1
ATOM 1603 O O . PHE B 1 48 ? -0.213 17.812 -4.852 1 98.75 48 PHE B O 1
ATOM 1610 N N . GLU B 1 49 ? 1.816 17.016 -4.324 1 98.31 49 GLU B N 1
ATOM 1611 C CA . GLU B 1 49 ? 2.535 17.516 -5.492 1 98.31 49 GLU B CA 1
ATOM 1612 C C . GLU B 1 49 ? 3.123 16.375 -6.316 1 98.31 49 GLU B C 1
ATOM 1614 O O . GLU B 1 49 ? 3.703 15.438 -5.762 1 98.31 49 GLU B O 1
ATOM 1619 N N . MET B 1 50 ? 2.924 16.422 -7.598 1 97.88 50 MET B N 1
ATOM 1620 C CA . MET B 1 50 ? 3.504 15.414 -8.484 1 97.88 50 MET B CA 1
ATOM 1621 C C . MET B 1 50 ? 4.379 16.062 -9.547 1 97.88 50 MET B C 1
ATOM 1623 O O . MET B 1 50 ? 4.148 17.219 -9.93 1 97.88 50 MET B O 1
ATOM 1627 N N . ASN B 1 51 ? 5.363 15.328 -9.953 1 96.88 51 ASN B N 1
ATOM 1628 C CA . ASN B 1 51 ? 6.188 15.812 -11.055 1 96.88 51 ASN B CA 1
ATOM 1629 C C . ASN B 1 51 ? 5.586 15.438 -12.414 1 96.88 51 ASN B C 1
ATOM 1631 O O . ASN B 1 51 ? 4.457 14.953 -12.477 1 96.88 51 ASN B O 1
ATOM 1635 N N . ASP B 1 52 ? 6.352 15.586 -13.484 1 94.44 52 ASP B N 1
ATOM 1636 C CA . ASP B 1 52 ? 5.836 15.461 -14.844 1 94.44 52 ASP B CA 1
ATOM 1637 C C . ASP B 1 52 ? 5.594 14 -15.203 1 94.44 52 ASP B C 1
ATOM 1639 O O . ASP B 1 52 ? 4.832 13.703 -16.125 1 94.44 52 ASP B O 1
ATOM 1643 N N . VAL B 1 53 ? 6.207 13.125 -14.484 1 92.62 53 VAL B N 1
ATOM 1644 C CA . VAL B 1 53 ? 6.039 11.711 -14.805 1 92.62 53 VAL B CA 1
ATOM 1645 C C . VAL B 1 53 ? 5.141 11.047 -13.766 1 92.62 53 VAL B C 1
ATOM 1647 O O . VAL B 1 53 ? 5.227 9.836 -13.539 1 92.62 53 VAL B O 1
ATOM 1650 N N . HIS B 1 54 ? 4.438 11.859 -12.969 1 92.44 54 HIS B N 1
ATOM 1651 C CA . HIS B 1 54 ? 3.377 11.43 -12.062 1 92.44 54 HIS B CA 1
ATOM 1652 C C . HIS B 1 54 ? 3.949 10.719 -10.836 1 92.44 54 HIS B C 1
ATOM 1654 O O . HIS B 1 54 ? 3.375 9.734 -10.367 1 92.44 54 HIS B O 1
ATOM 1660 N N . GLU B 1 55 ? 5.082 11.086 -10.477 1 95.88 55 GLU B N 1
ATOM 1661 C CA . GLU B 1 55 ? 5.633 10.664 -9.188 1 95.88 55 GLU B CA 1
ATOM 1662 C C . GLU B 1 55 ? 5.305 11.68 -8.094 1 95.88 55 GLU B C 1
ATOM 1664 O O . GLU B 1 55 ? 5.34 12.891 -8.328 1 95.88 55 GLU B O 1
ATOM 1669 N N . VAL B 1 56 ? 5.035 11.195 -6.992 1 98.25 56 VAL B N 1
ATOM 1670 C CA . VAL B 1 56 ? 4.684 12.062 -5.871 1 98.25 56 VAL B CA 1
ATOM 1671 C C . VAL B 1 56 ? 5.941 12.734 -5.324 1 98.25 56 VAL B C 1
ATOM 1673 O O . VAL B 1 56 ? 6.902 12.055 -4.957 1 98.25 56 VAL B O 1
ATOM 1676 N N . ILE B 1 57 ? 5.949 14.016 -5.289 1 98.25 57 ILE B N 1
ATOM 1677 C CA . ILE B 1 57 ? 7.031 14.805 -4.719 1 98.25 57 ILE B CA 1
ATOM 1678 C C . ILE B 1 57 ? 6.781 15.031 -3.229 1 98.25 57 ILE B C 1
ATOM 1680 O O . ILE B 1 57 ? 7.688 14.859 -2.41 1 98.25 57 ILE B O 1
ATOM 1684 N N . SER B 1 58 ? 5.609 15.359 -2.887 1 98.69 58 SER B N 1
ATOM 1685 C CA . SER B 1 58 ? 5.191 15.586 -1.507 1 98.69 58 SER B CA 1
ATOM 1686 C C . SER B 1 58 ? 3.717 15.25 -1.314 1 98.69 58 SER B C 1
ATOM 1688 O O . SER B 1 58 ? 2.949 15.219 -2.279 1 98.69 58 SER B O 1
ATOM 1690 N N . TYR B 1 59 ? 3.375 14.945 -0.146 1 98.81 59 TYR B N 1
ATOM 1691 C CA . TYR B 1 59 ? 2.02 14.484 0.131 1 98.81 59 TYR B CA 1
ATOM 1692 C C . TYR B 1 59 ? 1.672 14.664 1.604 1 98.81 59 TYR B C 1
ATOM 1694 O O . TYR B 1 59 ? 2.547 14.578 2.469 1 98.81 59 TYR B O 1
ATOM 1702 N N . LEU B 1 60 ? 0.418 14.93 1.946 1 98.56 60 LEU B N 1
ATOM 1703 C CA . LEU B 1 60 ? -0.124 14.758 3.289 1 98.56 60 LEU B CA 1
ATOM 1704 C C . LEU B 1 60 ? -1.638 14.57 3.246 1 98.56 60 LEU B C 1
ATOM 1706 O O . LEU B 1 60 ? -2.273 14.867 2.232 1 98.56 60 LEU B O 1
ATOM 1710 N N . ARG B 1 61 ? -2.225 14.039 4.301 1 98.44 61 ARG B N 1
ATOM 1711 C CA . ARG B 1 61 ? -3.668 13.953 4.508 1 98.44 61 ARG B CA 1
ATOM 1712 C C . ARG B 1 61 ? -4.164 15.094 5.383 1 98.44 61 ARG B C 1
ATOM 1714 O O . ARG B 1 61 ? -3.51 15.469 6.355 1 98.44 61 ARG B O 1
ATOM 1721 N N . ILE B 1 62 ? -5.211 15.648 5.012 1 97.81 62 ILE B N 1
ATOM 1722 C CA . ILE B 1 62 ? -6.012 16.531 5.859 1 97.81 62 ILE B CA 1
ATOM 1723 C C . ILE B 1 62 ? -7.246 15.781 6.352 1 97.81 62 ILE B C 1
ATOM 1725 O O . ILE B 1 62 ? -8.156 15.492 5.574 1 97.81 62 ILE B O 1
ATOM 1729 N N . ILE B 1 63 ? -7.277 15.461 7.629 1 97.69 63 ILE B N 1
ATOM 1730 C CA . ILE B 1 63 ? -8.281 14.578 8.203 1 97.69 63 ILE B CA 1
ATOM 1731 C C . ILE B 1 63 ? -9.242 15.391 9.07 1 97.69 63 ILE B C 1
ATOM 1733 O O . ILE B 1 63 ? -8.875 15.852 10.148 1 97.69 63 ILE B O 1
ATOM 1737 N N . PRO B 1 64 ? -10.453 15.531 8.602 1 95.62 64 PRO B N 1
ATOM 1738 C CA . PRO B 1 64 ? -11.43 16.203 9.461 1 95.62 64 PRO B CA 1
ATOM 1739 C C . PRO B 1 64 ? -11.828 15.375 10.672 1 95.62 64 PRO B C 1
ATOM 1741 O O . PRO B 1 64 ? -12.133 14.18 10.539 1 95.62 64 PRO B O 1
ATOM 1744 N N . GLU B 1 65 ? -11.727 15.945 11.766 1 93.62 65 GLU B N 1
ATOM 1745 C CA . GLU B 1 65 ? -12.203 15.352 13.016 1 93.62 65 GLU B CA 1
ATOM 1746 C C . GLU B 1 65 ? -13.328 16.188 13.625 1 93.62 65 GLU B C 1
ATOM 1748 O O . GLU B 1 65 ? -13.82 17.125 13.008 1 93.62 65 GLU B O 1
ATOM 1753 N N . LYS B 1 66 ? -13.891 15.734 14.766 1 87.81 66 LYS B N 1
ATOM 1754 C CA . LYS B 1 66 ? -15.055 16.375 15.375 1 87.81 66 LYS B CA 1
ATOM 1755 C C . LYS B 1 66 ? -14.766 17.844 15.672 1 87.81 66 LYS B C 1
ATOM 1757 O O . LYS B 1 66 ? -15.523 18.734 15.258 1 87.81 66 LYS B O 1
ATOM 1762 N N . ASP B 1 67 ? -13.672 18.219 16.312 1 88.19 67 ASP B N 1
ATOM 1763 C CA . ASP B 1 67 ? -13.438 19.594 16.766 1 88.19 67 ASP B CA 1
ATOM 1764 C C . ASP B 1 67 ? -12.094 20.109 16.266 1 88.19 67 ASP B C 1
ATOM 1766 O O . ASP B 1 67 ? -11.602 21.141 16.734 1 88.19 67 ASP B O 1
ATOM 1770 N N . LYS B 1 68 ? -11.562 19.344 15.305 1 95.12 68 LYS B N 1
ATOM 1771 C CA . LYS B 1 68 ? -10.258 19.766 14.789 1 95.12 68 LYS B CA 1
ATOM 1772 C C . LYS B 1 68 ? -9.961 19.109 13.445 1 95.12 68 LYS B C 1
ATOM 1774 O O . LYS B 1 68 ? -10.758 18.312 12.945 1 95.12 68 LYS B O 1
ATOM 1779 N N . VAL B 1 69 ? -8.961 19.547 12.875 1 96.5 69 VAL B N 1
ATOM 1780 C CA . VAL B 1 69 ? -8.406 18.953 11.656 1 96.5 69 VAL B CA 1
ATOM 1781 C C . VAL B 1 69 ? -6.992 18.453 11.922 1 96.5 69 VAL B C 1
ATOM 1783 O O . VAL B 1 69 ? -6.195 19.125 12.57 1 96.5 69 VAL B O 1
ATOM 1786 N N . ARG B 1 70 ? -6.715 17.281 11.484 1 97.06 70 ARG B N 1
ATOM 1787 C CA . ARG B 1 70 ? -5.398 16.688 11.719 1 97.06 70 ARG B CA 1
ATOM 1788 C C . ARG B 1 70 ? -4.652 16.484 10.406 1 97.06 70 ARG B C 1
ATOM 1790 O O . ARG B 1 70 ? -5.23 16.031 9.414 1 97.06 70 ARG B O 1
ATOM 1797 N N . LEU B 1 71 ? -3.432 16.938 10.422 1 97.38 71 LEU B N 1
ATOM 1798 C CA . LEU B 1 71 ? -2.539 16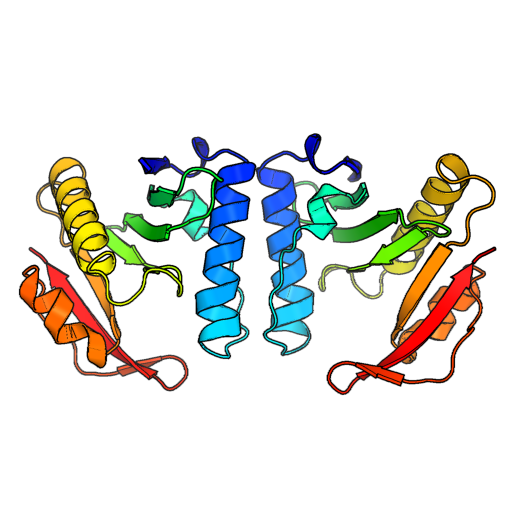.625 9.305 1 97.38 71 LEU B CA 1
ATOM 1799 C C . LEU B 1 71 ? -1.79 15.328 9.562 1 97.38 71 LEU B C 1
ATOM 1801 O O . LEU B 1 71 ? -1.287 15.102 10.664 1 97.38 71 LEU B O 1
ATOM 1805 N N . GLY B 1 72 ? -1.836 14.477 8.586 1 96.81 72 GLY B N 1
ATOM 1806 C CA . GLY B 1 72 ? -1.167 13.195 8.758 1 96.81 72 GLY B CA 1
ATOM 1807 C C . GLY B 1 72 ? -0.475 12.711 7.496 1 96.81 72 GLY B C 1
ATOM 1808 O O . GLY B 1 72 ? -0.709 13.25 6.41 1 96.81 72 GLY B O 1
ATOM 1809 N N . ARG B 1 73 ? 0.467 11.766 7.738 1 97.44 73 ARG B N 1
ATOM 1810 C CA . ARG B 1 73 ? 1.201 11.109 6.66 1 97.44 73 ARG B CA 1
ATOM 1811 C C . ARG B 1 73 ? 1.939 12.133 5.805 1 97.44 73 ARG B C 1
ATOM 1813 O O . ARG B 1 73 ? 1.854 12.102 4.574 1 97.44 73 ARG B O 1
ATOM 1820 N N . VAL B 1 74 ? 2.494 13.055 6.488 1 97.06 74 VAL B N 1
ATOM 1821 C CA . VAL B 1 74 ? 3.279 14.078 5.812 1 97.06 74 VAL B CA 1
ATOM 1822 C C . VAL B 1 74 ? 4.574 13.469 5.273 1 97.06 74 VAL B C 1
ATOM 1824 O O . VAL B 1 74 ? 5.375 12.93 6.035 1 97.06 74 VAL B O 1
ATOM 1827 N N . LEU B 1 75 ? 4.742 13.594 3.926 1 97.44 75 LEU B N 1
ATOM 1828 C CA . LEU B 1 75 ? 5.961 13.008 3.383 1 97.44 75 LEU B CA 1
ATOM 1829 C C . LEU B 1 75 ? 6.508 13.852 2.236 1 97.44 75 LEU B C 1
ATOM 1831 O O . LEU B 1 75 ? 5.758 14.578 1.581 1 97.44 75 LEU B O 1
ATOM 1835 N N . ILE B 1 76 ? 7.773 13.828 2.117 1 97.38 76 ILE B N 1
ATOM 1836 C CA . ILE B 1 76 ? 8.523 14.359 0.984 1 97.38 76 ILE B CA 1
ATOM 1837 C C . ILE B 1 76 ? 9.391 13.266 0.38 1 97.38 76 ILE B C 1
ATOM 1839 O O . ILE B 1 76 ? 10.148 12.602 1.095 1 97.38 76 ILE B O 1
ATOM 1843 N N . ASP B 1 77 ? 9.219 13.07 -0.917 1 97.12 77 ASP B N 1
ATOM 1844 C CA . ASP B 1 77 ? 10.086 12.109 -1.6 1 97.12 77 ASP B CA 1
ATOM 1845 C C . ASP B 1 77 ? 11.555 12.375 -1.277 1 97.12 77 ASP B C 1
ATOM 1847 O O . ASP B 1 77 ? 11.992 13.523 -1.239 1 97.12 77 ASP B O 1
ATOM 1851 N N . LYS B 1 78 ? 12.289 11.336 -1.11 1 95.19 78 LYS B N 1
ATOM 1852 C CA . LYS B 1 78 ? 13.68 11.414 -0.684 1 95.19 78 LYS B CA 1
ATOM 1853 C C . LYS B 1 78 ? 14.5 12.281 -1.639 1 95.19 78 LYS B C 1
ATOM 1855 O O . LYS B 1 78 ? 15.367 13.047 -1.205 1 95.19 78 LYS B O 1
ATOM 1860 N N . ARG B 1 79 ? 14.195 12.219 -2.936 1 95.38 79 ARG B N 1
ATOM 1861 C CA . ARG B 1 79 ? 14.93 12.945 -3.967 1 95.38 79 ARG B CA 1
ATOM 1862 C C . ARG B 1 79 ? 14.703 14.453 -3.834 1 95.38 79 ARG B C 1
ATOM 1864 O O . ARG B 1 79 ? 15.469 15.25 -4.387 1 95.38 79 ARG B O 1
ATOM 1871 N N . TYR B 1 80 ? 13.734 14.797 -3.059 1 95.31 80 TYR B N 1
ATOM 1872 C CA . TYR B 1 80 ? 13.344 16.203 -3 1 95.31 80 TYR B CA 1
ATOM 1873 C C . TYR B 1 80 ? 13.469 16.75 -1.581 1 95.31 80 TYR B C 1
ATOM 1875 O O . TYR B 1 80 ? 13.008 17.844 -1.288 1 95.31 80 TYR B O 1
ATOM 1883 N N . GLN B 1 81 ? 14.016 15.977 -0.686 1 93.38 81 GLN B N 1
ATOM 1884 C CA . GLN B 1 81 ? 14.188 16.406 0.694 1 93.38 81 GLN B CA 1
ATOM 1885 C C . GLN B 1 81 ? 15.312 17.438 0.808 1 93.38 81 GLN B C 1
ATOM 1887 O O . GLN B 1 81 ? 16.25 17.422 0.01 1 93.38 81 GLN B O 1
ATOM 1892 N N . GLY B 1 82 ? 15.102 18.328 1.736 1 91.5 82 GLY B N 1
ATOM 1893 C CA . GLY B 1 82 ? 16.125 19.359 1.95 1 91.5 82 GLY B CA 1
ATOM 1894 C C . GLY B 1 82 ? 16.047 20.484 0.952 1 91.5 82 GLY B C 1
ATOM 1895 O O . GLY B 1 82 ? 17 21.25 0.799 1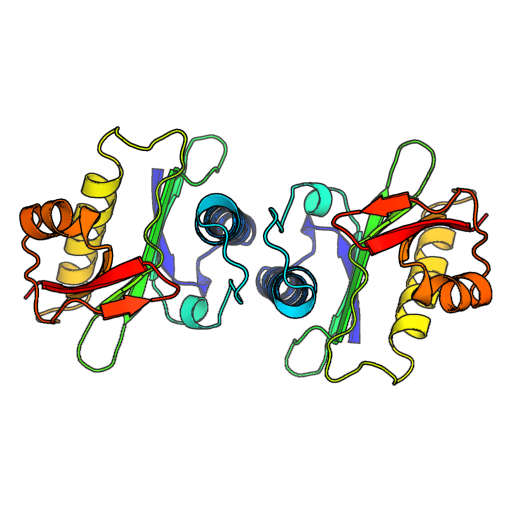 91.5 82 GLY B O 1
ATOM 1896 N N . GLN B 1 83 ? 14.961 20.609 0.242 1 94.31 83 GLN B N 1
ATOM 1897 C CA . GLN B 1 83 ? 14.805 21.609 -0.802 1 94.31 83 GLN B CA 1
ATOM 1898 C C . GLN B 1 83 ? 13.641 22.547 -0.49 1 94.31 83 GLN B C 1
ATOM 1900 O O . GLN B 1 83 ? 13.125 23.234 -1.38 1 94.31 83 GLN B O 1
ATOM 1905 N N . GLY B 1 84 ? 13.188 22.438 0.726 1 93.81 84 GLY B N 1
ATOM 1906 C CA . GLY B 1 84 ? 12.133 23.344 1.139 1 93.81 84 GLY B CA 1
ATOM 1907 C C . GLY B 1 84 ? 10.742 22.844 0.793 1 93.81 84 GLY B C 1
ATOM 1908 O O . GLY B 1 84 ? 9.75 23.547 0.995 1 93.81 84 GLY B O 1
ATOM 1909 N N . LYS B 1 85 ? 10.594 21.672 0.298 1 94.94 85 LYS B N 1
ATOM 1910 C CA . LYS B 1 85 ? 9.312 21.109 -0.145 1 94.94 85 LYS B CA 1
ATOM 1911 C C . LYS B 1 85 ? 8.383 20.875 1.039 1 94.94 85 LYS B C 1
ATOM 1913 O O . LYS B 1 85 ? 7.164 21 0.911 1 94.94 85 LYS B O 1
ATOM 1918 N N . GLY B 1 86 ? 8.977 20.531 2.158 1 95.44 86 GLY B N 1
ATOM 1919 C CA . GLY B 1 86 ? 8.172 20.328 3.352 1 95.44 86 GLY B CA 1
ATOM 1920 C C . GLY B 1 86 ? 7.445 21.578 3.805 1 95.44 86 GLY B C 1
ATOM 1921 O O . GLY B 1 86 ? 6.242 21.547 4.066 1 95.44 86 GLY B O 1
ATOM 1922 N N . ARG B 1 87 ? 8.227 22.609 3.885 1 95.12 87 ARG B N 1
ATOM 1923 C CA . ARG B 1 87 ? 7.633 23.891 4.266 1 95.12 87 ARG B CA 1
ATOM 1924 C C . ARG B 1 87 ? 6.535 24.297 3.289 1 95.12 87 ARG B C 1
ATOM 1926 O O . ARG B 1 87 ? 5.457 24.734 3.701 1 95.12 87 ARG B O 1
ATOM 1933 N N . ALA B 1 88 ? 6.828 24.219 2.012 1 96.5 88 ALA B N 1
ATOM 1934 C CA . ALA B 1 88 ? 5.852 24.562 0.985 1 96.5 88 ALA B CA 1
ATOM 1935 C C . ALA B 1 88 ? 4.574 23.75 1.133 1 96.5 88 ALA B C 1
ATOM 1937 O O . ALA B 1 88 ? 3.469 24.281 1.023 1 96.5 88 ALA B O 1
ATOM 1938 N N . LEU B 1 89 ? 4.68 22.453 1.364 1 97.69 89 LEU B N 1
ATOM 1939 C CA . LEU B 1 89 ? 3.553 21.547 1.546 1 97.69 89 LEU B CA 1
ATOM 1940 C C . LEU B 1 89 ? 2.709 21.969 2.746 1 97.69 89 LEU B C 1
ATOM 1942 O O . LEU B 1 89 ? 1.485 22.078 2.645 1 97.69 89 LEU B O 1
ATOM 1946 N N . LEU B 1 90 ? 3.354 22.219 3.82 1 96.69 90 LEU B N 1
ATOM 1947 C CA . LEU B 1 90 ? 2.658 22.531 5.062 1 96.69 90 LEU B CA 1
ATOM 1948 C C . LEU B 1 90 ? 1.998 23.906 4.984 1 96.69 90 LEU B C 1
ATOM 1950 O O . LEU B 1 90 ? 0.911 24.109 5.531 1 96.69 90 LEU B O 1
ATOM 1954 N N . GLU B 1 91 ? 2.664 24.812 4.355 1 96.06 91 GLU B N 1
ATOM 1955 C CA . GLU B 1 91 ? 2.061 26.125 4.141 1 96.06 91 GLU B CA 1
ATOM 1956 C C . GLU B 1 91 ? 0.78 26.016 3.318 1 96.06 91 GLU B C 1
ATOM 1958 O O . GLU B 1 91 ? -0.225 26.656 3.639 1 96.06 91 GLU B O 1
ATOM 1963 N N . ARG B 1 92 ? 0.857 25.266 2.309 1 96.44 92 ARG B N 1
ATOM 1964 C CA . ARG B 1 92 ? -0.328 25.062 1.483 1 96.44 92 ARG B CA 1
ATOM 1965 C C . ARG B 1 92 ? -1.439 24.391 2.281 1 96.44 92 ARG B C 1
ATOM 1967 O O . ARG B 1 92 ? -2.609 24.75 2.154 1 96.44 92 ARG B O 1
ATOM 1974 N N . ALA B 1 93 ? -1.09 23.391 3.07 1 96.44 93 ALA B N 1
ATOM 1975 C CA . ALA B 1 93 ? -2.07 22.719 3.92 1 96.44 93 ALA B CA 1
ATOM 1976 C C . ALA B 1 93 ? -2.744 23.703 4.867 1 96.44 93 ALA B C 1
ATOM 1978 O O . ALA B 1 93 ? -3.961 23.656 5.062 1 96.44 93 ALA B O 1
ATOM 1979 N N . LYS B 1 94 ? -1.95 24.531 5.441 1 93.5 94 LYS B N 1
ATOM 1980 C CA . LYS B 1 94 ? -2.467 25.562 6.332 1 93.5 94 LYS B CA 1
ATOM 1981 C C . LYS B 1 94 ? -3.496 26.438 5.621 1 93.5 94 LYS B C 1
ATOM 1983 O O . LYS B 1 94 ? -4.566 26.719 6.168 1 93.5 94 LYS B O 1
ATOM 1988 N N . GLU B 1 95 ? -3.15 26.859 4.465 1 92.88 95 GLU B N 1
ATOM 1989 C CA . GLU B 1 95 ? -4.043 27.719 3.688 1 92.88 95 GLU B CA 1
ATOM 1990 C C . GLU B 1 95 ? -5.348 27 3.363 1 92.88 95 GLU B C 1
ATOM 1992 O O . GLU B 1 95 ? -6.43 27.578 3.467 1 92.88 95 GLU B O 1
ATOM 1997 N N . VAL B 1 96 ? -5.234 25.766 2.992 1 93.88 96 VAL B N 1
ATOM 1998 C CA . VAL B 1 96 ? -6.406 24.969 2.676 1 93.88 96 VAL B CA 1
ATOM 1999 C C . VAL B 1 96 ? -7.301 24.844 3.908 1 93.88 96 VAL B C 1
ATOM 2001 O O . VAL B 1 96 ? -8.523 25 3.816 1 93.88 96 VAL B O 1
ATOM 2004 N N . CYS B 1 97 ? -6.738 24.547 5.023 1 92.69 97 CYS B N 1
ATOM 2005 C CA . CYS B 1 97 ? -7.492 24.375 6.262 1 92.69 97 CYS B CA 1
ATOM 2006 C C . CYS B 1 97 ? -8.195 25.656 6.66 1 92.69 97 CYS B C 1
ATOM 2008 O O . CYS B 1 97 ? -9.336 25.641 7.121 1 92.69 97 CYS B O 1
ATOM 2010 N N . LYS B 1 98 ? -7.527 26.734 6.5 1 87.5 98 LYS B N 1
ATOM 2011 C CA . LYS B 1 98 ? -8.109 28.031 6.84 1 87.5 98 LYS 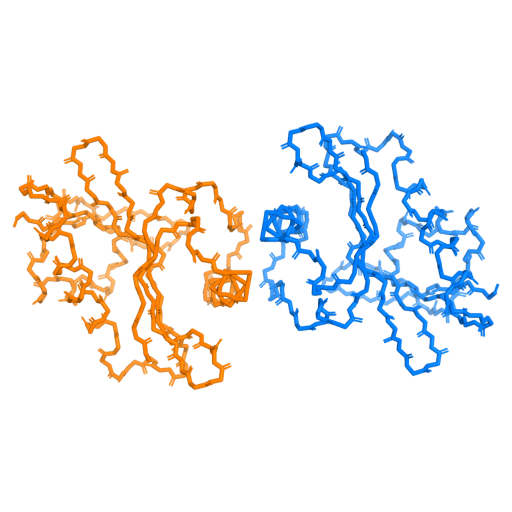B CA 1
ATOM 2012 C C . LYS B 1 98 ? -9.312 28.344 5.953 1 87.5 98 LYS B C 1
ATOM 2014 O O . LYS B 1 98 ? -10.281 28.953 6.402 1 87.5 98 LYS B O 1
ATOM 2019 N N . GLU B 1 99 ? -9.195 27.922 4.773 1 88.31 99 GLU B N 1
ATOM 2020 C CA . GLU B 1 99 ? -10.266 28.188 3.818 1 88.31 99 GLU B CA 1
ATOM 2021 C C . GLU B 1 99 ? -11.461 27.266 4.047 1 88.31 99 GLU B C 1
ATOM 2023 O O . GLU B 1 99 ? -12.609 27.688 3.936 1 88.31 99 GLU B O 1
ATOM 2028 N N . TRP B 1 100 ? -11.25 26.078 4.434 1 85.94 100 TRP B N 1
ATOM 2029 C CA . TRP B 1 100 ? -12.312 25.062 4.445 1 85.94 100 TRP B CA 1
ATOM 2030 C C . TRP B 1 100 ? -12.766 24.781 5.871 1 85.94 100 TRP B C 1
ATOM 2032 O O . TRP B 1 100 ? -13.867 24.266 6.082 1 85.94 100 TRP B O 1
ATOM 2042 N N . PHE B 1 101 ? -11.914 24.969 6.773 1 81.31 101 PHE B N 1
ATOM 2043 C CA . PHE B 1 101 ? -12.219 24.688 8.172 1 81.31 101 PHE B CA 1
ATOM 2044 C C . PHE B 1 101 ? -12.094 25.938 9.016 1 81.31 101 PHE B C 1
ATOM 2046 O O . PHE B 1 101 ? -11.125 26.094 9.766 1 81.31 101 PHE B O 1
ATOM 2053 N N . ILE B 1 102 ? -13.062 26.75 8.984 1 77.81 102 ILE B N 1
ATOM 2054 C CA . ILE B 1 102 ? -13.031 28.062 9.641 1 77.81 102 ILE B CA 1
ATOM 2055 C C . ILE B 1 102 ? -13.039 27.875 11.156 1 77.81 102 ILE B C 1
ATOM 2057 O O . ILE B 1 102 ? -13.859 27.125 11.695 1 77.81 102 ILE B O 1
ATOM 2061 N N . ASP B 1 103 ? -12.062 28.469 11.727 1 81.25 103 ASP B N 1
ATOM 2062 C CA . ASP B 1 103 ? -11.969 28.531 13.18 1 81.25 103 ASP B CA 1
ATOM 2063 C C . ASP B 1 103 ? -11.766 27.156 13.781 1 81.25 103 ASP B C 1
ATOM 2065 O O . ASP B 1 103 ? -12.367 26.812 14.805 1 81.25 103 ASP B O 1
ATOM 2069 N N . THR B 1 104 ? -11.125 26.312 13.008 1 90.19 104 THR B N 1
ATOM 2070 C CA . THR B 1 104 ? -10.852 24.969 13.477 1 90.19 104 THR B CA 1
ATOM 2071 C C . THR B 1 104 ? -9.367 24.797 13.805 1 90.19 104 THR B C 1
ATOM 2073 O O . THR B 1 104 ? -8.508 25.312 13.086 1 90.19 104 THR B O 1
ATOM 2076 N N . ILE B 1 105 ? -9.086 24.125 14.836 1 94.56 105 ILE B N 1
ATOM 2077 C CA . ILE B 1 105 ? -7.719 23.828 15.258 1 94.56 105 ILE B CA 1
ATOM 2078 C C . ILE B 1 105 ? -7.09 22.812 14.305 1 94.56 105 ILE B C 1
ATOM 2080 O O . ILE B 1 105 ? -7.715 21.812 13.945 1 94.56 105 ILE B O 1
ATOM 2084 N N . ILE B 1 106 ? -5.953 23.156 13.844 1 96.19 106 ILE B N 1
ATOM 2085 C CA . ILE B 1 106 ? -5.168 22.234 13.047 1 96.19 106 ILE B CA 1
ATOM 2086 C C . ILE B 1 106 ? -4.16 21.5 13.938 1 96.19 106 ILE B C 1
ATOM 2088 O O . ILE B 1 106 ? -3.35 22.141 14.609 1 96.19 106 ILE B O 1
ATOM 2092 N N . GLU B 1 107 ? -4.223 20.203 13.914 1 97.12 107 GLU B N 1
ATOM 2093 C CA . GLU B 1 107 ? -3.369 19.406 14.789 1 97.12 107 GLU B CA 1
ATOM 2094 C C . GLU B 1 107 ? -2.408 18.547 13.977 1 97.12 107 GLU B C 1
ATOM 2096 O O . GLU B 1 107 ? -2.762 18.047 12.906 1 97.12 107 GLU B O 1
ATOM 2101 N N . VAL B 1 108 ? -1.212 18.391 14.477 1 96.25 108 VAL B N 1
ATOM 2102 C CA . VAL B 1 108 ? -0.234 17.469 13.906 1 96.25 108 VAL B CA 1
ATOM 2103 C C . VAL B 1 108 ? 0.504 16.734 15.023 1 96.25 108 VAL B C 1
ATOM 2105 O O . VAL B 1 108 ? 0.706 17.281 16.109 1 96.25 108 VAL B O 1
ATOM 2108 N N . HIS B 1 109 ? 0.773 15.492 14.789 1 94.69 109 HIS B N 1
ATOM 2109 C CA . HIS B 1 109 ? 1.687 14.734 15.633 1 94.69 109 HIS B CA 1
ATOM 2110 C C . HIS B 1 109 ? 3.098 14.727 15.055 1 94.69 109 HIS B C 1
ATOM 2112 O O . HIS B 1 109 ? 3.445 13.852 14.266 1 94.69 109 HIS B O 1
ATOM 2118 N N . ALA B 1 110 ? 3.855 15.625 15.492 1 93.5 110 ALA B N 1
ATOM 2119 C CA . ALA B 1 110 ? 5.156 15.883 14.875 1 93.5 110 ALA B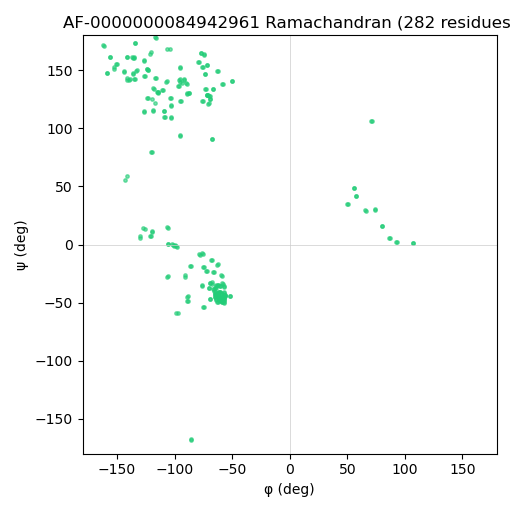 CA 1
ATOM 2120 C C . ALA B 1 110 ? 6.262 15.102 15.586 1 93.5 110 ALA B C 1
ATOM 2122 O O . ALA B 1 110 ? 6.258 14.984 16.812 1 93.5 110 ALA B O 1
ATOM 2123 N N . GLN B 1 111 ? 7.141 14.578 14.734 1 89.06 111 GLN B N 1
ATOM 2124 C CA . GLN B 1 111 ? 8.383 14.086 15.336 1 89.06 111 GLN B CA 1
ATOM 2125 C C . GLN B 1 111 ? 9.156 15.227 15.984 1 89.06 111 GLN B C 1
ATOM 2127 O O . GLN B 1 111 ? 9.156 16.359 15.492 1 89.06 111 GLN B O 1
ATOM 2132 N N . ALA B 1 112 ? 9.875 14.938 17 1 87.06 112 ALA B N 1
ATOM 2133 C CA . ALA B 1 112 ? 10.523 15.953 17.812 1 87.06 112 ALA B CA 1
ATOM 2134 C C . ALA B 1 112 ? 11.492 16.781 17 1 87.06 112 ALA B C 1
ATOM 2136 O O . ALA B 1 112 ? 11.625 18 17.219 1 87.06 112 ALA B O 1
ATOM 2137 N N . HIS B 1 113 ? 12.164 16.156 16.047 1 86.19 113 HIS B N 1
ATOM 2138 C CA . HIS B 1 113 ? 13.18 16.891 15.297 1 86.19 113 HIS B CA 1
ATOM 2139 C C . HIS B 1 113 ? 12.547 17.812 14.273 1 86.19 113 HIS B C 1
ATOM 2141 O O . HIS B 1 113 ? 13.227 18.672 13.703 1 86.19 113 HIS B O 1
ATOM 2147 N N . LEU B 1 114 ? 11.258 17.734 14.086 1 89.69 114 LEU B N 1
ATOM 2148 C CA . LEU B 1 114 ? 10.562 18.578 13.125 1 89.69 114 LEU B CA 1
ATOM 2149 C C . LEU B 1 114 ? 9.844 19.734 13.82 1 89.69 114 LEU B C 1
ATOM 2151 O O . LEU B 1 114 ? 9.219 20.562 13.172 1 89.69 114 LEU B O 1
ATOM 2155 N N . VAL B 1 115 ? 9.922 19.828 15.109 1 92.81 115 VAL B N 1
ATOM 2156 C CA . VAL B 1 115 ? 9.203 20.797 15.93 1 92.81 115 VAL B CA 1
ATOM 2157 C C . VAL B 1 115 ? 9.523 22.203 15.461 1 92.81 115 VAL B C 1
ATOM 2159 O O . VAL B 1 115 ? 8.617 23.031 15.297 1 92.81 115 VAL B O 1
ATOM 2162 N N . LYS B 1 116 ? 10.75 22.453 15.195 1 92.62 116 LYS B N 1
ATOM 2163 C CA . LYS B 1 116 ? 11.164 23.797 14.781 1 92.62 116 LYS B CA 1
ATOM 2164 C C . LYS B 1 116 ? 10.5 24.188 13.469 1 92.62 116 LYS B C 1
ATOM 2166 O O . LYS B 1 116 ? 10.125 25.344 13.281 1 92.62 116 LYS B O 1
ATOM 2171 N N . LEU B 1 117 ? 10.43 23.281 12.57 1 92.12 117 LEU B N 1
ATOM 2172 C CA . LEU B 1 117 ? 9.766 23.547 11.297 1 92.12 117 LEU B CA 1
ATOM 2173 C C . LEU B 1 117 ? 8.305 23.938 11.516 1 92.12 117 LEU B C 1
ATOM 2175 O O . LEU B 1 117 ? 7.852 24.969 11 1 92.12 117 LEU B O 1
ATOM 2179 N N . TYR B 1 118 ? 7.598 23.203 12.273 1 95.69 118 TYR B N 1
ATOM 2180 C CA . TYR B 1 118 ? 6.18 23.453 12.523 1 95.69 118 TYR B CA 1
ATOM 2181 C C . TYR B 1 118 ? 5.984 24.75 13.297 1 95.69 118 TYR B C 1
ATOM 2183 O O . TYR B 1 118 ? 5.039 25.5 13.039 1 95.69 118 TYR B O 1
ATOM 2191 N N . GLU B 1 119 ? 6.898 24.984 14.234 1 95.5 119 GLU B N 1
ATOM 2192 C CA . GLU B 1 119 ? 6.855 26.25 14.969 1 95.5 119 GLU B CA 1
ATOM 2193 C C . GLU B 1 119 ? 6.996 27.438 14.031 1 95.5 119 GLU B C 1
ATOM 2195 O O . GLU B 1 119 ? 6.312 28.453 14.195 1 95.5 119 GLU B O 1
ATOM 2200 N N . SER B 1 120 ? 7.867 27.328 13.125 1 94.38 120 SER B N 1
ATOM 2201 C CA . SER B 1 120 ? 8.094 28.391 12.164 1 94.38 120 SER B CA 1
ATOM 2202 C C . SER B 1 120 ? 6.855 28.656 11.32 1 94.38 120 SER B C 1
ATOM 2204 O O . SER B 1 120 ? 6.723 29.719 10.719 1 94.38 120 SER B O 1
ATOM 2206 N N . LEU B 1 121 ? 5.961 27.781 11.297 1 94.19 121 LEU B N 1
ATOM 2207 C CA . LEU B 1 121 ? 4.727 27.906 10.531 1 94.19 121 LEU B CA 1
ATOM 2208 C C . LEU B 1 121 ? 3.568 28.328 11.438 1 94.19 121 LEU B C 1
ATOM 2210 O O . LEU B 1 121 ? 2.426 28.422 10.984 1 94.19 121 LEU B O 1
ATOM 2214 N N . GLY B 1 122 ? 3.855 28.484 12.727 1 94.94 122 GLY B N 1
ATOM 2215 C CA . GLY B 1 122 ? 2.865 29.016 13.641 1 94.94 122 GLY B CA 1
ATOM 2216 C C . GLY B 1 122 ? 2.275 27.969 14.57 1 94.94 122 GLY B C 1
ATOM 2217 O O . GLY B 1 122 ? 1.444 28.297 15.422 1 94.94 122 GLY B O 1
ATOM 2218 N N . PHE B 1 123 ? 2.732 26.719 14.461 1 96.62 123 PHE B N 1
ATOM 2219 C CA . PHE B 1 123 ? 2.25 25.672 15.359 1 96.62 123 PHE B CA 1
ATOM 2220 C C . PHE B 1 123 ? 2.877 25.812 16.734 1 96.62 123 PHE B C 1
ATOM 2222 O O . PHE B 1 123 ? 3.988 26.328 16.875 1 96.62 123 PHE B O 1
ATOM 2229 N N . GLU B 1 124 ? 2.152 25.344 17.734 1 96.94 124 GLU B N 1
ATOM 2230 C CA . GLU B 1 124 ? 2.645 25.328 19.109 1 96.94 124 GLU B CA 1
ATOM 2231 C C . GLU B 1 124 ? 2.561 23.938 19.719 1 96.94 124 GLU B C 1
ATOM 2233 O O . GLU B 1 124 ? 1.593 23.219 19.5 1 96.94 124 GLU B O 1
ATOM 2238 N N . VAL B 1 125 ? 3.5 23.625 20.531 1 96.69 125 VAL B N 1
ATOM 2239 C CA . VAL B 1 125 ? 3.506 22.344 21.234 1 96.69 125 VAL B CA 1
ATOM 2240 C C . VAL B 1 125 ? 2.441 22.359 22.328 1 96.69 125 VAL B C 1
ATOM 2242 O O . VAL B 1 125 ? 2.35 23.312 23.109 1 96.69 125 VAL B O 1
ATOM 2245 N N . VAL B 1 126 ? 1.7 21.266 22.359 1 96.25 126 VAL B N 1
ATOM 2246 C CA . VAL B 1 126 ? 0.624 21.266 23.344 1 96.25 126 VAL B CA 1
ATOM 2247 C C . VAL B 1 126 ? 0.674 19.984 24.156 1 96.25 126 VAL B C 1
ATOM 2249 O O . VAL B 1 126 ? -0.263 19.672 24.906 1 96.25 126 VAL B O 1
ATOM 2252 N N . SER B 1 127 ? 1.625 19.219 23.969 1 95.06 127 SER B N 1
ATOM 2253 C CA . SER B 1 127 ? 1.759 17.984 24.719 1 95.06 127 SER B CA 1
ATOM 2254 C C . SER B 1 127 ? 3.195 17.766 25.188 1 95.06 127 SER B C 1
ATOM 2256 O O . SER B 1 127 ? 4.117 18.422 24.703 1 95.06 127 SER B O 1
ATOM 2258 N N . GLU B 1 128 ? 3.354 16.906 26.188 1 93.44 128 GLU B N 1
ATOM 2259 C CA . GLU B 1 128 ? 4.68 16.375 26.484 1 93.44 128 GLU B CA 1
ATOM 2260 C C . GLU B 1 128 ? 5.133 15.383 25.422 1 93.44 128 GLU B C 1
ATOM 2262 O O . GLU B 1 128 ? 4.309 14.82 24.703 1 93.44 128 GLU B O 1
ATOM 2267 N N . PRO B 1 129 ? 6.445 15.32 25.359 1 94.06 129 PRO B N 1
ATOM 2268 C CA . PRO B 1 129 ? 6.918 14.305 24.406 1 94.06 129 PRO B CA 1
ATOM 2269 C C . PRO B 1 129 ? 6.41 12.898 24.75 1 94.06 129 PRO B C 1
ATOM 2271 O O . PRO B 1 129 ? 6.246 12.57 25.922 1 94.06 129 PRO B O 1
ATOM 2274 N N . TYR B 1 130 ? 6.031 12.211 23.75 1 94.75 130 TYR B N 1
ATOM 2275 C CA . TYR B 1 130 ? 5.633 10.812 23.891 1 94.75 130 TYR B CA 1
ATOM 2276 C C . TYR B 1 130 ? 6.25 9.953 22.797 1 94.75 130 TYR B C 1
ATOM 2278 O O . TYR B 1 130 ? 6.688 10.469 21.766 1 94.75 130 TYR B O 1
ATOM 2286 N N . ASP B 1 131 ? 6.301 8.641 23.031 1 90.81 131 ASP B N 1
ATOM 2287 C CA . ASP B 1 131 ? 6.996 7.734 22.125 1 90.81 131 ASP B CA 1
ATOM 2288 C C . ASP B 1 131 ? 6.004 6.965 21.266 1 90.81 131 ASP B C 1
ATOM 2290 O O . ASP B 1 131 ? 5.012 6.434 21.766 1 90.81 131 ASP B O 1
ATOM 2294 N N . ILE B 1 132 ? 6.215 7.051 20 1 84.69 132 ILE B N 1
ATOM 2295 C CA . ILE B 1 132 ? 5.484 6.219 19.047 1 84.69 132 ILE B CA 1
ATOM 2296 C C . ILE B 1 132 ? 6.465 5.34 18.281 1 84.69 132 ILE B C 1
ATOM 2298 O O . ILE B 1 132 ? 7.211 5.828 17.422 1 84.69 132 ILE B O 1
ATOM 2302 N N . VAL B 1 133 ? 6.375 3.971 18.453 1 81.94 133 VAL B N 1
ATOM 2303 C CA . VAL B 1 133 ? 7.219 2.992 17.781 1 81.94 133 VAL B CA 1
ATOM 2304 C C . VAL B 1 133 ? 8.688 3.389 17.922 1 81.94 133 VAL B C 1
ATOM 2306 O O . VAL B 1 133 ? 9.422 3.438 16.938 1 81.94 133 VAL B O 1
ATOM 2309 N N . GLY B 1 134 ? 9.133 3.986 19.062 1 83 134 GLY B N 1
ATOM 2310 C CA . GLY B 1 134 ? 10.523 4.273 19.375 1 83 134 GLY B CA 1
ATOM 2311 C C . GLY B 1 134 ? 10.953 5.668 18.953 1 83 134 GLY B C 1
ATOM 2312 O O . GLY B 1 134 ? 12.133 6.02 19.062 1 83 134 GLY B O 1
ATOM 2313 N N . VAL B 1 135 ? 10.094 6.375 18.453 1 86.44 135 VAL B N 1
ATOM 2314 C CA . VAL B 1 135 ? 10.414 7.727 18.016 1 86.44 135 VAL B CA 1
ATOM 2315 C C . VAL B 1 135 ? 9.656 8.742 18.859 1 86.44 135 VAL B C 1
ATOM 2317 O O . VAL B 1 135 ? 8.445 8.609 19.062 1 86.44 135 VAL B O 1
ATOM 2320 N N . SER B 1 136 ? 10.32 9.719 19.344 1 92.5 136 SER B N 1
ATOM 2321 C CA . SER B 1 136 ? 9.727 10.766 20.156 1 92.5 136 SER B CA 1
ATOM 2322 C C . SER B 1 136 ? 8.852 11.695 19.328 1 92.5 136 SER B C 1
ATOM 2324 O O . SER B 1 136 ? 9.273 12.172 18.266 1 92.5 136 SER B O 1
ATOM 2326 N N . HIS B 1 137 ? 7.605 11.875 19.828 1 95.19 137 HIS B N 1
ATOM 2327 C CA . HIS B 1 137 ? 6.656 12.75 19.156 1 95.19 137 HIS B CA 1
ATOM 2328 C C . HIS B 1 137 ? 6.094 13.797 20.109 1 95.19 137 HIS B C 1
ATOM 2330 O O . HIS B 1 137 ? 6.23 13.672 21.328 1 95.19 137 HIS B O 1
ATOM 2336 N N . VAL B 1 138 ? 5.613 14.867 19.578 1 95.56 138 VAL B N 1
ATOM 2337 C CA . VAL B 1 138 ? 4.828 15.859 20.312 1 95.56 138 VAL B CA 1
ATOM 2338 C C . VAL B 1 138 ? 3.58 16.219 19.5 1 95.56 138 VAL B C 1
ATOM 2340 O O . VAL B 1 138 ? 3.588 16.156 18.281 1 95.56 138 VAL B O 1
ATOM 2343 N N . THR B 1 139 ? 2.584 16.547 20.203 1 96.56 139 THR B N 1
ATOM 2344 C CA . THR B 1 139 ? 1.399 17.094 19.547 1 96.56 139 THR B CA 1
ATOM 2345 C C . THR B 1 139 ? 1.515 18.594 19.391 1 96.56 139 THR B C 1
ATOM 2347 O O . THR B 1 139 ? 1.896 19.297 20.328 1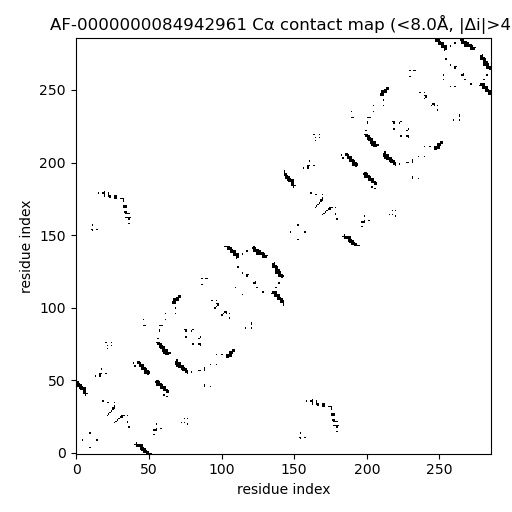 96.56 139 THR B O 1
ATOM 2350 N N . MET B 1 140 ? 1.273 19.078 18.203 1 96.94 140 MET B N 1
ATOM 2351 C CA . MET B 1 140 ? 1.28 20.516 17.938 1 96.94 140 MET B CA 1
ATOM 2352 C C . MET B 1 140 ? -0.048 20.969 17.328 1 96.94 140 MET B C 1
ATOM 2354 O O . MET B 1 140 ? -0.736 20.172 16.688 1 96.94 140 MET B O 1
ATOM 2358 N N . GLU B 1 141 ? -0.354 22.203 17.609 1 96.88 141 GLU B N 1
ATOM 2359 C CA . GLU B 1 141 ? -1.616 22.734 17.125 1 96.88 141 GLU B CA 1
ATOM 2360 C C . GLU B 1 141 ? -1.433 24.141 16.562 1 96.88 141 GLU B C 1
ATOM 2362 O O . GLU B 1 141 ? -0.564 24.891 17.016 1 96.88 141 GLU B O 1
ATOM 2367 N N . LEU B 1 142 ? -2.152 24.484 15.594 1 93.5 142 LEU B N 1
ATOM 2368 C CA . LEU B 1 142 ? -2.27 25.812 15.016 1 93.5 142 LEU B CA 1
ATOM 2369 C C . LEU B 1 142 ? -3.693 26.344 15.156 1 93.5 142 LEU B C 1
ATOM 2371 O O . LEU B 1 142 ? -4.645 25.688 14.727 1 93.5 142 LEU B O 1
ATOM 2375 N N . TYR B 1 143 ? -3.951 27.5 15.812 1 84 143 TYR B N 1
ATOM 2376 C CA . TYR B 1 143 ? -5.242 28.125 16.094 1 84 143 TYR B CA 1
ATOM 2377 C C . TYR B 1 143 ? -5.551 29.234 15.102 1 84 143 TYR B C 1
ATOM 2379 O O . TYR B 1 143 ? -4.648 29.938 14.641 1 84 143 TYR B O 1
#

Radius of gyration: 21.76 Å; Cα contacts (8 Å, |Δi|>4): 528; chains: 2; bounding box: 37×61×51 Å

pLDDT: mean 94.93, std 4.09, range [77.81, 98.81]

Sequence (286 aa):
MWYLKNYDELTKEEIVAIYKARIEIFIVGQDLNYQEIDDTDKKSRHLFEMNDVHEVISYLRIIPEKDKVRLGRVLIDKRYQGQGKGRALLERAKEVCKEWFIDTIIEVHAQAHLVKLYESLGFEVVSEPYDIVGVSHVTMELYMWYLKNYDELTKEEIVAIYKARIEIFIVGQDLNYQEIDDTDKKSRHLFEMNDVHEVISYLRIIPEKDKVRLGRVLIDKRYQGQGKGRALLERAKEVCKEWFIDTIIEVHAQAHLVKLYESLGFEVVSEPYDIVGVSHVTMELY

Solvent-accessible surface area (backbone atoms only — not comparable to full-atom values): 15572 Å² total; per-residue (Å²): 89,78,47,76,36,44,44,88,68,50,48,51,67,53,51,50,33,49,50,38,51,46,32,43,49,58,23,35,66,61,69,34,42,66,74,57,76,61,72,64,52,66,67,15,35,39,40,33,29,28,53,97,83,62,43,57,44,31,37,31,34,42,33,73,53,96,79,33,31,34,51,39,78,74,47,57,33,75,93,48,56,94,68,56,52,63,58,55,52,51,53,50,50,50,53,50,41,56,71,75,37,71,96,42,37,37,34,35,76,37,46,57,90,48,45,65,62,43,40,75,74,60,32,42,79,75,50,68,78,41,73,56,98,86,38,54,26,29,38,29,38,34,126,90,79,45,77,38,43,44,88,68,51,49,50,68,53,52,51,33,49,50,37,52,46,32,43,47,59,22,37,66,62,69,34,44,64,73,58,76,59,73,64,54,67,68,15,36,39,38,35,28,30,50,97,84,62,43,56,44,30,37,31,34,43,33,73,51,95,79,32,32,35,50,40,77,73,48,57,33,76,93,48,56,93,68,57,51,64,60,54,52,51,52,50,50,50,52,51,41,57,72,74,38,71,96,42,37,37,33,34,75,37,46,58,90,48,44,65,61,44,40,74,72,59,32,41,78,75,49,68,78,42,74,56,98,86,39,55,25,29,38,29,38,32,124

Foldseek 3Di:
DKDKDALVRDDPLLVVLVQVQLCVCVCVVVVHDDDDDDCQSNQWIKIFDADPVGHTQWIWTFGDDDQATEIGSTDGRPVCPPVCVSLVRVLVVVVVCVVPPPPGKYKYWDFPVCQVVVVVVAKDFDADWDDDPRTTTTMIIHD/DKDKDALVRDDPLLVVLVQVQLCCCVCVVVVHDDDDDDCQSNQWIKIFDADPVGHTQWIWTFGDDDQATEIGSTDGRPVCPPVCVSLVRVLVVVVVCVVPPPPGKYKYWDFPVCQVSVVVVAKDFDADWDDDPRTTTTMIIHD

InterPro domains:
  IPR000182 GNAT domain [PF13673] (33-142)
  IPR000182 GNAT domain [PS51186] (5-143)
  IPR016181 Acyl-CoA N-acyltransferase [SSF55729] (2-142)

Organism: NCBI:txid638301

Secondary structure (DSSP, 8-state):
-EEEEEGGG--HHHHHHHHHHHIIIIIIITT--S--S-THHHHSEEEEEE-TTS-EEEEEEEEE-SSEEEEEEEEE-GGGTTTTHHHHHHHHHHHHHHHHSTT-EEEEEEEGGGHHHHHHTT-EE-S--EEETTEEEEEEEE-/-EEEEEGGG--HHHHHHHHHHHIIIIIIITT--S--S-THHHHSEEEEEE-TTS-EEEEEEEEE-SSEEEEEEEEE-GGGTTTTHHHHHHHHHHHHHHHHSTT-EEEEEEEGGGHHHHHHTT-EE-S--EEETTEEEEEEEE-